Protein AF-A0A5C7LV01-F1 (afdb_monomer)

Solvent-accessible surface area (backbone atoms only — not comparable to full-atom values): 10521 Å² total; per-residue (Å²): 135,83,79,79,74,78,79,53,60,57,88,54,82,40,82,78,86,48,68,62,42,52,57,61,27,42,70,50,73,85,69,96,51,14,34,40,34,30,41,31,70,35,80,43,77,79,54,98,88,44,72,43,85,45,62,36,76,46,74,48,76,40,66,89,42,61,76,50,55,66,59,50,50,55,41,41,76,62,69,20,48,67,28,39,69,47,66,62,60,34,80,82,42,92,49,64,77,37,20,51,47,23,51,68,68,12,52,98,80,70,48,48,47,45,61,56,44,49,54,54,50,50,54,53,41,50,54,52,52,52,51,50,52,53,53,52,52,54,49,56,51,50,53,53,49,51,53,51,49,54,53,52,50,50,54,51,50,52,51,53,53,52,50,56,53,50,57,56,51,56,57,50,57,68,65,68,68,81,67,84,86,127

Secondary structure (DSSP, 8-state):
-----PPPBPPPSS----HHHHHHHBT----SS-EEEEEEEEEEEEETTEEEEEEEEEEEE-SS-STTHHHHHHHHHTT-EEEEEE----TT-SSHHHHHHHHHHHGGGT--HHHHHHHHHHHHHHHHHHHHHHHHHHHHHHHHHHHHHHHHHHHHHHHHHHHHHHHHHHHHHHHHT-----

Radius of gyration: 31.47 Å; Cα contacts (8 Å, |Δi|>4): 182; chains: 1; bounding box: 73×41×104 Å

Nearest PDB structures (foldseek):
  8fzt-assembly1_E  TM=2.884E-01  e=8.786E-01  Streptococcus pyogenes
  9cgu-assembly1_A  TM=3.050E-01  e=1.741E+00  Streptococcus pyogenes
  6wmc-assembly1_A  TM=2.188E-01  e=5.010E+00  Homo sapiens
  6wmb-assembly1_A  TM=2.269E-01  e=9.329E+00  Homo sapiens

Foldseek 3Di:
DDPPPPFDFDAWPFDDPFVVVSVVSGPDDDDPAWKWKKKAWDWDDDDDRDTDIDIDIDMDGCRQPLPCVVVVVVRVVRVMATGHTDHQQDCPDPDVVSVVRQVVVCPPVSRRSVVVSVVVNVVRSVVVVVVVVVVVVVVVVVVVVVVVVVVVVVVVVVVVVVVVVVVVVVVVVVVVPPDDDD

Mean predicted aligned error: 10.88 Å

pLDDT: mean 84.81, std 12.64, range [41.12, 96.75]

Structure (mmCIF, N/CA/C/O backbone):
data_AF-A0A5C7LV01-F1
#
_entry.id   AF-A0A5C7LV01-F1
#
loop_
_atom_site.group_PDB
_atom_site.id
_atom_site.type_symbol
_atom_site.label_atom_id
_atom_site.label_alt_id
_atom_site.label_comp_id
_atom_site.label_asym_id
_atom_site.label_entity_id
_atom_site.label_seq_id
_atom_site.pdbx_PDB_ins_code
_atom_site.Cartn_x
_atom_site.Cartn_y
_atom_site.Cartn_z
_atom_site.occupancy
_atom_site.B_iso_or_equiv
_atom_site.auth_seq_id
_atom_site.auth_comp_id
_atom_site.auth_asym_id
_atom_site.auth_atom_id
_atom_site.pdbx_PDB_model_num
ATOM 1 N N . MET A 1 1 ? -23.715 -29.089 -15.115 1.00 41.12 1 MET A N 1
ATOM 2 C CA . MET A 1 1 ? -23.182 -28.843 -13.761 1.00 41.12 1 MET A CA 1
ATOM 3 C C . MET A 1 1 ? -22.100 -27.789 -13.897 1.00 41.12 1 MET A C 1
ATOM 5 O O . MET A 1 1 ? -21.050 -28.081 -14.445 1.00 41.12 1 MET A O 1
ATOM 9 N N . THR A 1 2 ? -22.404 -26.539 -13.562 1.00 47.75 2 THR A N 1
ATOM 10 C CA . THR A 1 2 ? -21.423 -25.447 -13.585 1.00 47.75 2 THR A CA 1
ATOM 11 C C . THR A 1 2 ? -20.615 -25.518 -12.300 1.00 47.75 2 THR A C 1
ATOM 13 O O . THR A 1 2 ? -21.149 -25.228 -11.233 1.00 47.75 2 THR A O 1
ATOM 16 N N . GLU A 1 3 ? -19.358 -25.945 -12.392 1.00 48.31 3 GLU A N 1
ATOM 17 C CA . GLU A 1 3 ? -18.409 -25.842 -11.285 1.00 48.31 3 GLU A CA 1
ATOM 18 C C . GLU A 1 3 ? -18.287 -24.370 -10.882 1.00 48.31 3 GLU A C 1
ATOM 20 O O . GLU A 1 3 ? -17.862 -23.516 -11.666 1.00 48.31 3 GLU A O 1
ATOM 25 N N . THR A 1 4 ? -18.707 -24.054 -9.660 1.00 52.53 4 THR A N 1
ATOM 26 C CA . THR A 1 4 ? -18.485 -22.757 -9.028 1.00 52.53 4 THR A CA 1
ATOM 27 C C . THR A 1 4 ? -16.985 -22.606 -8.822 1.00 52.53 4 THR A C 1
ATOM 29 O O . THR A 1 4 ? -16.417 -23.079 -7.842 1.00 52.53 4 THR A O 1
ATOM 32 N N . LYS A 1 5 ? -16.324 -21.981 -9.798 1.00 61.22 5 LYS A N 1
ATOM 33 C CA . LYS A 1 5 ? -14.909 -21.626 -9.737 1.00 61.22 5 LYS A CA 1
ATOM 34 C C . LYS A 1 5 ? -14.707 -20.766 -8.489 1.00 61.22 5 LYS A C 1
ATOM 36 O O . LYS A 1 5 ? -15.194 -19.637 -8.436 1.00 61.22 5 LYS A O 1
ATOM 41 N N . THR A 1 6 ? -14.062 -21.319 -7.468 1.00 64.88 6 THR A N 1
ATOM 42 C CA . THR A 1 6 ? -13.747 -20.606 -6.231 1.00 64.88 6 THR A CA 1
ATOM 43 C C . THR A 1 6 ? -12.963 -19.350 -6.588 1.00 64.88 6 THR A C 1
ATOM 45 O O . THR A 1 6 ? -11.931 -19.407 -7.260 1.00 64.88 6 THR A O 1
ATOM 48 N N . ALA A 1 7 ? -13.511 -18.194 -6.219 1.00 74.12 7 ALA A N 1
ATOM 49 C CA . ALA A 1 7 ? -12.914 -16.914 -6.546 1.00 74.12 7 ALA A CA 1
ATOM 50 C C . ALA A 1 7 ? -11.592 -16.776 -5.778 1.00 74.12 7 ALA A C 1
ATOM 52 O O . ALA A 1 7 ? -11.574 -16.788 -4.548 1.00 74.12 7 ALA A O 1
ATOM 53 N N . HIS A 1 8 ? -10.481 -16.695 -6.508 1.00 85.38 8 HIS A N 1
ATOM 54 C CA . HIS A 1 8 ? -9.154 -16.572 -5.918 1.00 85.38 8 HIS A CA 1
ATOM 55 C C . HIS A 1 8 ? -8.870 -15.097 -5.620 1.00 85.38 8 HIS A C 1
ATOM 57 O O . HIS A 1 8 ? -8.847 -14.266 -6.534 1.00 85.38 8 HIS A O 1
ATOM 63 N N . VAL A 1 9 ? -8.636 -14.772 -4.350 1.00 89.44 9 VAL A N 1
ATOM 64 C CA . VAL A 1 9 ? -8.181 -13.441 -3.927 1.00 89.44 9 VAL A CA 1
ATOM 65 C C . VAL A 1 9 ? -6.670 -13.372 -4.107 1.00 89.44 9 VAL A C 1
ATOM 67 O O . VAL A 1 9 ? -5.955 -14.270 -3.674 1.00 89.44 9 VAL A O 1
ATOM 70 N N . PHE A 1 10 ? -6.178 -12.345 -4.798 1.00 92.38 10 PHE A N 1
ATOM 71 C CA . PHE A 1 10 ? -4.740 -12.156 -4.974 1.00 92.38 10 PHE A CA 1
ATOM 72 C C . PHE A 1 10 ? -4.047 -11.917 -3.621 1.00 92.38 10 PHE A C 1
ATOM 74 O O . PHE A 1 10 ? -4.456 -11.038 -2.863 1.00 92.38 10 PHE A O 1
ATOM 81 N N . GLU A 1 11 ? -3.001 -12.692 -3.332 1.00 92.81 11 GLU A N 1
ATOM 82 C CA . GLU A 1 11 ? -2.214 -12.562 -2.106 1.00 92.81 11 GLU A CA 1
ATOM 83 C C . GLU A 1 11 ? -1.194 -11.426 -2.249 1.00 92.81 11 GLU A C 1
ATOM 85 O O . GLU A 1 11 ? -0.340 -11.433 -3.136 1.00 92.81 11 GLU A O 1
ATOM 90 N N . THR A 1 12 ? -1.309 -10.421 -1.384 1.00 93.50 12 THR A N 1
ATOM 91 C CA . THR A 1 12 ? -0.449 -9.233 -1.356 1.00 93.50 12 THR A CA 1
ATOM 92 C C . THR A 1 12 ? 0.642 -9.363 -0.290 1.00 93.50 12 THR A C 1
ATOM 94 O O . THR A 1 12 ? 0.529 -10.161 0.636 1.00 93.50 12 THR A O 1
ATOM 97 N N . MET A 1 13 ? 1.704 -8.552 -0.394 1.00 92.94 13 MET A N 1
ATOM 98 C CA . MET A 1 13 ? 2.785 -8.527 0.610 1.00 92.94 13 MET A CA 1
ATOM 99 C C . MET A 1 13 ? 2.296 -7.953 1.945 1.00 92.94 13 MET A C 1
ATOM 101 O O . MET A 1 13 ? 2.638 -8.470 3.004 1.00 92.94 13 MET A O 1
ATOM 105 N N . VAL A 1 14 ? 1.477 -6.900 1.889 1.00 91.62 14 VAL A N 1
ATOM 106 C CA . VAL A 1 14 ? 0.786 -6.325 3.049 1.00 91.62 14 VAL A CA 1
ATOM 107 C C . VAL A 1 14 ? -0.682 -6.706 2.972 1.00 91.62 14 VAL A C 1
ATOM 109 O O . VAL A 1 14 ? -1.316 -6.536 1.927 1.00 91.62 14 VAL A O 1
ATOM 112 N N . LYS A 1 15 ? -1.236 -7.229 4.070 1.00 90.50 15 LYS A N 1
ATOM 113 C CA . LYS A 1 15 ? -2.633 -7.674 4.105 1.00 90.50 15 LYS A CA 1
ATOM 114 C C . LYS A 1 15 ? -3.582 -6.470 4.006 1.00 90.50 15 LYS A C 1
ATOM 116 O O . LYS A 1 15 ? -3.493 -5.568 4.845 1.00 90.50 15 LYS A O 1
ATOM 121 N N . PRO A 1 16 ? -4.513 -6.456 3.036 1.00 90.50 16 PRO A N 1
ATOM 122 C CA . PRO A 1 16 ? -5.504 -5.395 2.926 1.00 90.50 16 PRO A CA 1
ATOM 123 C C . PRO A 1 16 ? -6.442 -5.429 4.135 1.00 90.50 16 PRO A C 1
ATOM 125 O O . PRO A 1 16 ? -6.866 -6.494 4.585 1.00 90.50 16 PRO A O 1
ATOM 128 N N . THR A 1 17 ? -6.788 -4.256 4.654 1.00 86.38 17 THR A N 1
ATOM 129 C CA . THR A 1 17 ? -7.693 -4.111 5.809 1.00 86.38 17 THR A CA 1
ATOM 130 C C . THR A 1 17 ? -9.125 -3.823 5.401 1.00 86.38 17 THR A C 1
ATOM 132 O O . THR A 1 17 ? -10.053 -4.075 6.167 1.00 86.38 17 THR A O 1
ATOM 135 N N . HIS A 1 18 ? -9.319 -3.263 4.208 1.00 89.00 18 HIS A N 1
ATOM 136 C CA . HIS A 1 18 ? -10.615 -2.771 3.768 1.00 89.00 18 HIS A CA 1
ATOM 137 C C . HIS A 1 18 ? -11.333 -3.802 2.885 1.00 89.00 18 HIS A C 1
ATOM 139 O O . HIS A 1 18 ? -10.746 -4.305 1.924 1.00 89.00 18 HIS A O 1
ATOM 145 N N . PRO A 1 19 ? -12.621 -4.097 3.149 1.00 90.19 19 PRO A N 1
ATOM 146 C CA . PRO A 1 19 ? -13.363 -5.119 2.409 1.00 90.19 19 PRO A CA 1
ATOM 147 C C . PRO A 1 19 ? -13.522 -4.774 0.923 1.00 90.19 19 PRO A C 1
ATOM 149 O O . PRO A 1 19 ? -13.496 -5.668 0.083 1.00 90.19 19 PRO A O 1
ATOM 152 N N . GLU A 1 20 ? -13.610 -3.483 0.583 1.00 90.75 20 GLU A N 1
ATOM 153 C CA . GLU A 1 20 ? -13.656 -3.007 -0.808 1.00 90.75 20 GLU A CA 1
ATOM 154 C C . GLU A 1 20 ? -12.392 -3.402 -1.589 1.00 90.75 20 GLU A C 1
ATOM 156 O O . GLU A 1 20 ? -12.468 -3.790 -2.754 1.00 90.75 20 GLU A O 1
ATOM 161 N N . ILE A 1 21 ? -11.233 -3.373 -0.928 1.00 93.62 21 ILE A N 1
ATOM 162 C CA . ILE A 1 21 ? -9.950 -3.756 -1.518 1.00 93.62 21 ILE A CA 1
ATOM 163 C C . ILE A 1 21 ? -9.863 -5.272 -1.683 1.00 93.62 21 ILE A C 1
ATOM 165 O O . ILE A 1 21 ? -9.452 -5.744 -2.737 1.00 93.62 21 ILE A O 1
ATOM 169 N N . ILE A 1 22 ? -10.314 -6.044 -0.691 1.00 92.88 22 ILE A N 1
ATOM 170 C CA . ILE A 1 22 ? -10.379 -7.513 -0.785 1.00 92.88 22 ILE A CA 1
ATOM 171 C C . ILE A 1 22 ? -11.275 -7.935 -1.961 1.00 92.88 22 ILE A C 1
ATOM 173 O O . ILE A 1 22 ? -10.906 -8.803 -2.756 1.00 92.88 22 ILE A O 1
ATOM 177 N N . ALA A 1 23 ? -12.423 -7.271 -2.123 1.00 92.12 23 ALA A N 1
ATOM 178 C CA . ALA A 1 23 ? -13.305 -7.486 -3.264 1.00 92.12 23 ALA A CA 1
ATOM 179 C C . ALA A 1 23 ? -12.612 -7.128 -4.590 1.00 92.12 23 ALA A C 1
ATOM 181 O O . ALA A 1 23 ? -12.652 -7.919 -5.529 1.00 92.12 23 ALA A O 1
ATOM 182 N N . ALA A 1 24 ? -11.909 -5.993 -4.658 1.00 91.75 24 ALA A N 1
ATOM 183 C CA . ALA A 1 24 ? -11.168 -5.582 -5.853 1.00 91.75 24 ALA A CA 1
ATOM 184 C C . ALA A 1 24 ? -9.989 -6.514 -6.201 1.00 91.75 24 ALA A C 1
ATOM 186 O O . ALA A 1 24 ? -9.650 -6.664 -7.373 1.00 91.75 24 ALA A O 1
ATOM 187 N N . LEU A 1 25 ? -9.377 -7.156 -5.202 1.00 94.31 25 LEU A N 1
ATOM 188 C CA . LEU A 1 25 ? -8.306 -8.145 -5.374 1.00 94.31 25 LEU A CA 1
ATOM 189 C C . LEU A 1 25 ? -8.824 -9.520 -5.812 1.00 94.31 25 LEU A C 1
ATOM 191 O O . LEU A 1 25 ? -8.043 -10.380 -6.230 1.00 94.31 25 LEU A O 1
ATOM 195 N N . THR A 1 26 ? -10.135 -9.745 -5.741 1.00 93.00 26 THR A N 1
ATOM 196 C CA . THR A 1 26 ? -10.754 -10.990 -6.187 1.00 93.00 26 THR A CA 1
ATOM 197 C C . THR A 1 26 ? -10.670 -11.084 -7.710 1.00 93.00 26 THR A C 1
ATOM 199 O O . THR A 1 26 ? -11.182 -10.228 -8.426 1.00 93.00 26 THR A O 1
ATOM 202 N N . ASN A 1 27 ? -10.018 -12.131 -8.223 1.00 88.75 27 ASN A N 1
ATOM 203 C CA . ASN A 1 27 ? -9.687 -12.303 -9.646 1.00 88.75 27 ASN A CA 1
ATOM 204 C C . ASN A 1 27 ? -8.765 -11.224 -10.242 1.00 88.75 27 ASN A C 1
ATOM 206 O O . ASN A 1 27 ? -8.585 -11.182 -11.466 1.00 88.75 27 ASN A O 1
ATOM 210 N N . TRP A 1 28 ? -8.156 -10.378 -9.410 1.00 94.00 28 TRP A N 1
ATOM 211 C CA . TRP A 1 28 ? -7.151 -9.435 -9.877 1.00 94.00 28 TRP A CA 1
ATOM 212 C C . TRP A 1 28 ? -5.921 -10.191 -10.384 1.00 94.00 28 TRP A C 1
ATOM 214 O O . TRP A 1 28 ? -5.510 -11.204 -9.815 1.00 94.00 28 TRP A O 1
ATOM 224 N N . LYS A 1 29 ? -5.338 -9.712 -11.487 1.00 92.69 29 LYS A N 1
ATOM 225 C CA . LYS A 1 29 ? -4.160 -10.327 -12.104 1.00 92.69 29 LYS A CA 1
ATOM 226 C C . LYS A 1 29 ? -3.014 -9.328 -12.156 1.00 92.69 29 LYS A C 1
ATOM 228 O O . LYS A 1 29 ? -3.228 -8.211 -12.634 1.00 92.69 29 LYS A O 1
ATOM 233 N N . PRO A 1 30 ? -1.799 -9.739 -11.762 1.00 92.19 30 PRO A N 1
ATOM 234 C CA . PRO A 1 30 ? -0.648 -8.862 -11.822 1.00 92.19 30 PRO A CA 1
ATOM 235 C C . PRO A 1 30 ? -0.358 -8.445 -13.272 1.00 92.19 30 PRO A C 1
ATOM 237 O O . PRO A 1 30 ? -0.409 -9.283 -14.184 1.00 92.19 30 PRO A O 1
ATOM 240 N N . PRO A 1 31 ? -0.045 -7.160 -13.513 1.00 93.50 31 PRO A N 1
ATOM 241 C CA . PRO A 1 31 ? 0.392 -6.694 -14.820 1.00 93.50 31 PRO A CA 1
ATOM 242 C C . PRO A 1 31 ? 1.626 -7.447 -15.337 1.00 93.50 31 PRO A C 1
ATOM 244 O O . PRO A 1 31 ? 2.500 -7.867 -14.583 1.00 93.50 31 PRO A O 1
ATOM 247 N N . LYS A 1 32 ? 1.743 -7.554 -16.668 1.00 91.50 32 LYS A N 1
ATOM 248 C CA . LYS A 1 32 ? 2.893 -8.199 -17.337 1.00 91.50 32 LYS A CA 1
ATOM 249 C C . LYS A 1 32 ? 4.205 -7.413 -17.244 1.00 91.50 32 LYS A C 1
ATOM 251 O O . LYS A 1 32 ? 5.253 -7.978 -17.569 1.00 91.50 32 LYS A O 1
ATOM 256 N N . GLY A 1 33 ? 4.138 -6.125 -16.913 1.00 92.25 33 GLY A N 1
ATOM 257 C CA . GLY A 1 33 ? 5.288 -5.237 -16.705 1.00 92.25 33 GLY A CA 1
ATOM 258 C C . GLY A 1 33 ? 5.482 -4.925 -15.224 1.00 92.25 33 GLY A C 1
ATOM 259 O O . GLY A 1 33 ? 4.727 -5.422 -14.391 1.00 92.25 33 GLY A O 1
ATOM 260 N N . ALA A 1 34 ? 6.491 -4.125 -14.905 1.00 94.56 34 ALA A N 1
ATOM 261 C CA . ALA A 1 34 ? 6.742 -3.658 -13.549 1.00 94.56 34 ALA A CA 1
ATOM 262 C C . ALA A 1 34 ? 5.581 -2.820 -13.009 1.00 94.56 34 ALA A C 1
ATOM 264 O O . ALA A 1 34 ? 5.076 -1.921 -13.693 1.00 94.56 34 ALA A O 1
ATOM 265 N N . TYR A 1 35 ? 5.177 -3.093 -11.771 1.00 96.06 35 TYR A N 1
ATOM 266 C CA . TYR A 1 35 ? 4.031 -2.435 -11.158 1.00 96.06 35 TYR A CA 1
ATOM 267 C C . TYR A 1 35 ? 4.200 -2.225 -9.656 1.00 96.06 35 TYR A C 1
ATOM 269 O O . TYR A 1 35 ? 4.937 -2.949 -8.988 1.00 96.06 35 TYR A O 1
ATOM 277 N N . ILE A 1 36 ? 3.461 -1.244 -9.143 1.00 96.50 36 ILE A N 1
ATOM 278 C CA . ILE A 1 36 ? 3.270 -0.986 -7.716 1.00 96.50 36 ILE A CA 1
ATOM 279 C C . ILE A 1 36 ? 1.766 -0.957 -7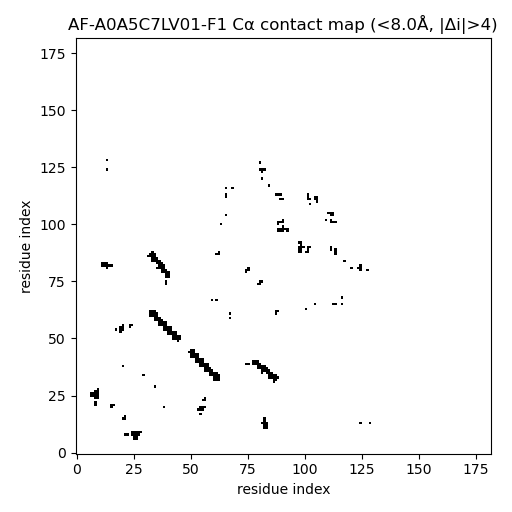.472 1.00 96.50 36 ILE A C 1
ATOM 281 O O . ILE A 1 36 ? 1.036 -0.279 -8.194 1.00 96.50 36 ILE A O 1
ATOM 285 N N . LEU A 1 37 ? 1.305 -1.710 -6.485 1.00 96.75 37 LEU A N 1
ATOM 286 C CA . LEU A 1 37 ? -0.091 -1.842 -6.103 1.00 96.75 37 LEU A CA 1
ATOM 287 C C . LEU A 1 37 ? -0.329 -1.113 -4.784 1.00 96.75 37 LEU A C 1
ATOM 289 O O . LEU A 1 37 ? 0.336 -1.393 -3.785 1.00 96.75 37 LEU A O 1
ATOM 293 N N . LEU A 1 38 ? -1.286 -0.193 -4.787 1.00 95.56 38 LEU A N 1
ATOM 294 C CA . LEU A 1 38 ? -1.643 0.621 -3.638 1.00 95.56 38 LEU A CA 1
ATOM 295 C C . LEU A 1 38 ? -3.145 0.551 -3.380 1.00 95.56 38 LEU A C 1
ATOM 297 O O . LEU A 1 38 ? -3.941 0.471 -4.316 1.00 95.56 38 LEU A O 1
ATOM 301 N N . GLU A 1 39 ? -3.525 0.663 -2.116 1.00 94.44 39 GLU A N 1
ATOM 302 C CA . GLU A 1 39 ? -4.847 1.163 -1.746 1.00 94.44 39 GLU A CA 1
ATOM 303 C C . GLU A 1 39 ? -4.763 2.670 -1.498 1.00 94.44 39 GLU A C 1
ATOM 305 O O . GLU A 1 39 ? -3.765 3.168 -0.976 1.00 94.44 39 GLU A O 1
ATOM 310 N N . GLN A 1 40 ? -5.790 3.414 -1.898 1.00 94.56 40 GLN A N 1
ATOM 311 C CA . GLN A 1 40 ? -5.887 4.848 -1.629 1.00 94.56 40 GLN A CA 1
ATOM 312 C C . GLN A 1 40 ? -7.337 5.276 -1.387 1.00 94.56 40 GLN A C 1
ATOM 314 O O . GLN A 1 40 ? -8.247 4.639 -1.925 1.00 94.56 40 GLN A O 1
ATOM 319 N N . PRO A 1 41 ? -7.572 6.378 -0.653 1.00 92.69 41 PRO A N 1
ATOM 320 C CA . PRO A 1 41 ? -8.909 6.933 -0.512 1.00 92.69 41 PRO A CA 1
ATOM 321 C C . PRO A 1 41 ? -9.467 7.392 -1.858 1.00 92.69 41 PRO A C 1
ATOM 323 O O . PRO A 1 41 ? -8.841 8.171 -2.580 1.00 92.69 41 PRO A O 1
ATOM 326 N N . VAL A 1 42 ? -10.661 6.912 -2.194 1.00 92.81 42 VAL A N 1
ATOM 327 C CA . VAL A 1 42 ? -11.382 7.268 -3.419 1.00 92.81 42 VAL A CA 1
ATOM 328 C C . VAL A 1 42 ? -12.812 7.651 -3.064 1.00 92.81 42 VAL A C 1
ATOM 330 O O . VAL A 1 42 ? -13.426 7.096 -2.152 1.00 92.81 42 VAL A O 1
ATOM 333 N N . LEU A 1 43 ? -13.343 8.628 -3.794 1.00 91.06 43 LEU A N 1
ATOM 334 C CA . LEU A 1 43 ? -14.740 9.018 -3.707 1.00 91.06 43 LEU A CA 1
ATOM 335 C C . LEU A 1 43 ? -15.564 8.134 -4.648 1.00 91.06 43 LEU A C 1
ATOM 337 O O . LEU A 1 43 ? -15.484 8.276 -5.868 1.00 91.06 43 LEU A O 1
ATOM 341 N N . HIS A 1 44 ? -16.339 7.217 -4.080 1.00 86.94 44 HIS A N 1
ATOM 342 C CA . HIS A 1 44 ? -17.236 6.337 -4.823 1.00 86.94 44 HIS A CA 1
ATOM 343 C C . HIS A 1 44 ? -18.583 7.018 -5.061 1.00 86.94 44 HIS A C 1
ATOM 345 O O . HIS A 1 44 ? -19.106 7.710 -4.185 1.00 86.94 44 HIS A O 1
ATOM 351 N N . ILE A 1 45 ? -19.161 6.778 -6.237 1.00 86.56 45 ILE A N 1
ATOM 352 C CA . ILE A 1 45 ? -20.521 7.199 -6.590 1.00 86.56 45 ILE A CA 1
ATOM 353 C C . ILE A 1 45 ? -21.411 5.965 -6.441 1.00 86.56 45 ILE A C 1
ATOM 355 O O . ILE A 1 45 ? -21.217 4.989 -7.161 1.00 86.56 45 ILE A O 1
ATOM 359 N N . VAL A 1 46 ? -22.328 5.983 -5.473 1.00 83.25 46 VAL A N 1
ATOM 360 C CA . VAL A 1 46 ? -23.103 4.789 -5.085 1.00 83.25 46 VAL A CA 1
ATOM 361 C C . VAL A 1 46 ? -24.410 4.707 -5.878 1.00 83.25 46 VAL A C 1
ATOM 363 O O . VAL A 1 46 ? -24.716 3.675 -6.468 1.00 83.25 46 VAL A O 1
ATOM 366 N N . SER A 1 47 ? -25.150 5.815 -5.932 1.00 80.69 47 SER A N 1
ATOM 367 C CA . SER A 1 47 ? -26.436 5.974 -6.625 1.00 80.69 47 SER A CA 1
ATOM 368 C C . SER A 1 47 ? -26.823 7.455 -6.654 1.00 80.69 47 SER A C 1
ATOM 370 O O . SER A 1 47 ? -26.301 8.206 -5.844 1.00 80.69 47 SER A O 1
ATOM 372 N N . GLU A 1 48 ? -27.689 7.877 -7.584 1.00 76.12 48 GLU A N 1
ATOM 373 C CA . GLU A 1 48 ? -28.307 9.224 -7.695 1.00 76.12 48 GLU A CA 1
ATOM 374 C C . GLU A 1 48 ? -27.555 10.402 -7.029 1.00 76.12 48 GLU A C 1
ATOM 376 O O . GLU A 1 48 ? -28.092 11.145 -6.214 1.00 76.12 48 GLU A O 1
ATOM 381 N N . GLY A 1 49 ? -26.280 10.598 -7.380 1.00 80.62 49 GLY A N 1
ATOM 382 C CA . GLY A 1 49 ? -25.485 11.732 -6.894 1.00 80.62 49 GLY A CA 1
ATOM 383 C C . GLY A 1 49 ? -24.919 11.601 -5.474 1.00 80.62 49 GLY A C 1
ATOM 384 O O . GLY A 1 49 ? -24.121 12.452 -5.076 1.00 80.62 49 GLY A O 1
ATOM 385 N N . GLU A 1 50 ? -25.235 10.535 -4.739 1.00 88.62 50 GLU A N 1
ATOM 386 C CA . GLU A 1 50 ? -24.625 10.238 -3.447 1.00 88.62 50 GLU A CA 1
ATOM 387 C C . GLU A 1 50 ? -23.166 9.811 -3.609 1.00 88.62 50 GLU A C 1
ATOM 389 O O . GLU A 1 50 ? -22.809 8.897 -4.367 1.00 88.62 50 GLU A O 1
ATOM 394 N N . ARG A 1 51 ? -22.305 10.502 -2.861 1.00 90.94 51 ARG A N 1
ATOM 395 C CA . ARG A 1 51 ? -20.861 10.293 -2.851 1.00 90.94 51 ARG A CA 1
ATOM 396 C C . ARG A 1 51 ? -20.457 9.753 -1.491 1.00 90.94 51 ARG A C 1
ATOM 398 O O . ARG A 1 51 ? -20.740 10.387 -0.476 1.00 90.94 51 ARG A O 1
ATOM 405 N N . ARG A 1 52 ? -19.747 8.627 -1.473 1.00 91.44 52 ARG A N 1
ATOM 406 C CA . ARG A 1 52 ? -19.147 8.085 -0.249 1.00 91.44 52 ARG A CA 1
ATOM 407 C C . ARG A 1 52 ? -17.637 8.028 -0.377 1.00 91.44 52 ARG A C 1
ATOM 409 O O . ARG A 1 52 ? -17.110 7.635 -1.416 1.00 91.44 52 ARG A O 1
ATOM 416 N N . TRP A 1 53 ? -16.940 8.382 0.691 1.00 91.44 53 TRP A N 1
ATOM 417 C CA . TRP A 1 53 ? -15.520 8.080 0.798 1.00 91.44 53 TRP A CA 1
ATOM 418 C C . TRP A 1 53 ? -15.343 6.587 1.067 1.00 91.44 53 TRP A C 1
ATOM 420 O O . TRP A 1 53 ? -16.028 6.022 1.917 1.00 91.44 53 TRP A O 1
ATOM 430 N N . GLY A 1 54 ? -14.435 5.958 0.333 1.00 91.50 54 GLY A N 1
ATOM 431 C CA . GLY A 1 54 ? -14.021 4.579 0.549 1.00 91.50 54 GLY A CA 1
ATOM 432 C C . GLY A 1 54 ? -12.585 4.376 0.093 1.00 91.50 54 GLY A C 1
ATOM 433 O O . GLY A 1 54 ? -11.839 5.342 -0.081 1.00 91.50 54 GLY A O 1
ATOM 434 N N . MET A 1 55 ? -12.200 3.121 -0.102 1.00 92.69 55 MET A N 1
ATOM 435 C CA . MET A 1 55 ? -10.856 2.762 -0.545 1.00 92.69 55 MET A CA 1
ATOM 436 C C . MET A 1 55 ? -10.910 2.165 -1.946 1.00 92.69 55 MET A C 1
ATOM 438 O O . MET A 1 55 ? -11.791 1.377 -2.281 1.00 92.69 55 MET A O 1
ATOM 442 N N . GLY A 1 56 ? -9.961 2.568 -2.783 1.00 92.94 56 GLY A N 1
ATOM 443 C CA . GLY A 1 56 ? -9.805 2.081 -4.144 1.00 92.94 56 GLY A CA 1
ATOM 444 C C . GLY A 1 56 ? -8.443 1.435 -4.348 1.00 92.94 56 GLY A C 1
ATOM 445 O O . GLY A 1 56 ? -7.439 1.885 -3.796 1.00 92.94 56 GLY A O 1
ATOM 446 N N . LEU A 1 57 ? -8.416 0.389 -5.170 1.00 94.62 57 LEU A N 1
ATOM 447 C CA . LEU A 1 57 ? -7.189 -0.264 -5.605 1.00 94.62 57 LEU A CA 1
ATOM 448 C C . LEU A 1 57 ? -6.612 0.492 -6.806 1.00 94.62 57 LEU A C 1
ATOM 450 O O . LEU A 1 57 ? -7.300 0.681 -7.810 1.00 94.62 57 LEU A O 1
ATOM 454 N N . VAL A 1 58 ? -5.349 0.901 -6.724 1.00 94.00 58 VAL A N 1
ATOM 455 C CA . VAL A 1 58 ? -4.644 1.592 -7.807 1.00 94.00 58 VAL A CA 1
ATOM 456 C C . VAL A 1 58 ? -3.316 0.928 -8.101 1.00 94.00 58 VAL A C 1
ATOM 458 O O . VAL A 1 58 ? -2.584 0.503 -7.213 1.00 94.00 58 VAL A O 1
ATOM 461 N N . THR A 1 59 ? -3.007 0.827 -9.389 1.00 94.94 59 THR A N 1
ATOM 462 C CA . THR A 1 59 ? -1.769 0.232 -9.873 1.00 94.94 59 THR A CA 1
ATOM 463 C C . THR A 1 59 ? -0.975 1.275 -10.638 1.00 94.94 59 THR A C 1
ATOM 465 O O . THR A 1 59 ? -1.429 1.774 -11.667 1.00 94.94 59 THR A O 1
ATOM 468 N N . TYR A 1 60 ? 0.230 1.580 -10.166 1.00 94.19 60 TYR A N 1
ATOM 469 C CA . TYR A 1 60 ? 1.178 2.381 -10.925 1.00 94.19 60 TYR A CA 1
ATOM 470 C C . TYR A 1 60 ? 2.044 1.497 -11.804 1.00 94.19 60 TYR A C 1
ATOM 472 O O . TYR A 1 60 ? 2.556 0.463 -11.377 1.00 94.19 60 TYR A O 1
ATOM 480 N N . ASN A 1 61 ? 2.220 1.932 -13.048 1.00 93.56 61 ASN A N 1
ATOM 481 C CA . ASN A 1 61 ? 3.158 1.327 -13.974 1.00 93.56 61 ASN A CA 1
ATOM 482 C C . ASN A 1 61 ? 4.566 1.851 -13.663 1.00 93.56 61 ASN A C 1
ATOM 484 O O . ASN A 1 61 ? 4.828 3.043 -13.809 1.00 93.56 61 ASN A O 1
ATOM 488 N N . ALA A 1 62 ? 5.462 0.950 -13.264 1.00 92.88 62 ALA A N 1
ATOM 489 C CA . ALA A 1 62 ? 6.859 1.261 -12.977 1.00 92.88 62 ALA A CA 1
ATOM 490 C C . ALA A 1 62 ? 7.802 0.816 -14.109 1.00 92.88 62 ALA A C 1
ATOM 492 O O . ALA A 1 62 ? 9.008 0.934 -13.988 1.00 92.88 62 ALA A O 1
ATOM 493 N N . GLU A 1 63 ? 7.290 0.297 -15.226 1.00 90.31 63 GLU A N 1
ATOM 494 C CA . GLU A 1 63 ? 8.073 -0.364 -16.285 1.00 90.31 63 GLU A CA 1
ATOM 495 C C . GLU A 1 63 ? 8.898 0.606 -17.132 1.00 90.31 63 GLU A C 1
ATOM 497 O O . GLU A 1 63 ? 9.865 0.199 -17.773 1.00 90.31 63 GLU A O 1
ATOM 502 N N . SER A 1 64 ? 8.495 1.874 -17.190 1.00 80.56 64 SER A N 1
ATOM 503 C CA . SER A 1 64 ? 9.162 2.883 -18.027 1.00 80.56 64 SER A CA 1
ATOM 504 C C . SER A 1 64 ? 9.873 3.963 -17.221 1.00 80.56 64 SER A C 1
ATOM 506 O O . SER A 1 64 ? 10.647 4.714 -17.797 1.00 80.56 64 SER A O 1
ATOM 508 N N . ARG A 1 65 ? 9.598 4.085 -15.917 1.00 77.06 65 ARG A N 1
ATOM 509 C CA . ARG A 1 65 ? 10.180 5.117 -15.052 1.00 77.06 65 ARG A CA 1
ATOM 510 C C . ARG A 1 65 ? 10.350 4.556 -13.645 1.00 77.06 65 ARG A C 1
ATOM 512 O O . ARG A 1 65 ? 9.369 4.136 -13.041 1.00 77.06 65 ARG A O 1
ATOM 519 N N . ALA A 1 66 ? 11.572 4.585 -13.121 1.00 72.69 66 ALA A N 1
ATOM 520 C CA . ALA A 1 66 ? 11.835 4.238 -11.723 1.00 72.69 66 ALA A CA 1
ATOM 521 C C . ALA A 1 66 ? 11.453 5.379 -10.752 1.00 72.69 66 ALA A C 1
ATOM 523 O O . ALA A 1 66 ? 11.226 5.143 -9.570 1.00 72.69 66 ALA A O 1
ATOM 524 N N . GLU A 1 67 ? 11.292 6.609 -11.255 1.00 79.44 67 GLU A N 1
ATOM 525 C CA . GLU A 1 67 ? 10.947 7.824 -10.488 1.00 79.44 67 GLU A CA 1
ATOM 526 C C . GLU A 1 67 ? 9.475 7.896 -10.033 1.00 79.44 67 GLU A C 1
ATOM 528 O O . GLU A 1 67 ? 8.974 8.942 -9.629 1.00 79.44 67 GLU A O 1
ATOM 533 N N . VAL A 1 68 ? 8.759 6.772 -10.061 1.00 89.81 68 VAL A N 1
ATOM 534 C CA . VAL A 1 68 ? 7.359 6.675 -9.618 1.00 89.81 68 VAL A CA 1
ATOM 535 C C . VAL A 1 68 ? 7.223 6.891 -8.101 1.00 89.81 68 VAL A C 1
ATOM 537 O O . VAL A 1 68 ? 6.117 7.130 -7.616 1.00 89.81 68 VAL A O 1
ATOM 540 N N . MET A 1 69 ? 8.334 6.901 -7.348 1.00 89.69 69 MET A N 1
ATOM 541 C CA . MET A 1 69 ? 8.329 7.170 -5.904 1.00 89.69 69 MET A CA 1
ATOM 542 C C . MET A 1 69 ? 7.624 8.469 -5.525 1.00 89.69 69 MET A C 1
ATOM 544 O O . MET A 1 69 ? 6.868 8.453 -4.564 1.00 89.69 69 MET A O 1
ATOM 548 N N . GLY A 1 70 ? 7.784 9.558 -6.283 1.00 90.12 70 GLY A N 1
ATOM 549 C CA . GLY A 1 70 ? 7.092 10.811 -5.957 1.00 90.12 70 GLY A CA 1
ATOM 550 C C . GLY A 1 70 ? 5.563 10.676 -6.011 1.00 90.12 70 GLY A C 1
ATOM 551 O O . GLY A 1 70 ? 4.847 11.264 -5.203 1.00 90.12 70 GLY A O 1
ATOM 552 N N . TRP A 1 71 ? 5.040 9.852 -6.927 1.00 91.25 71 TRP A N 1
ATOM 553 C CA . TRP A 1 71 ? 3.605 9.556 -6.998 1.00 91.25 71 TRP A CA 1
ATOM 554 C C . TRP A 1 71 ? 3.161 8.632 -5.871 1.00 91.25 71 TRP A C 1
ATOM 556 O O . TRP A 1 71 ? 2.118 8.875 -5.271 1.00 91.25 71 TRP A O 1
ATOM 566 N N . VAL A 1 72 ? 3.970 7.621 -5.550 1.00 92.94 72 VAL A N 1
ATOM 567 C CA . VAL A 1 72 ? 3.729 6.737 -4.404 1.00 92.94 72 VAL A CA 1
ATOM 568 C C . VAL A 1 72 ? 3.663 7.555 -3.117 1.00 92.94 72 VAL A C 1
ATOM 570 O O . VAL A 1 72 ? 2.686 7.449 -2.389 1.00 92.94 72 VAL A O 1
ATOM 573 N N . GLU A 1 73 ? 4.642 8.419 -2.858 1.00 92.94 73 GLU A N 1
ATOM 574 C CA . GLU A 1 73 ? 4.691 9.260 -1.660 1.00 92.94 73 GLU A CA 1
ATOM 575 C C . GLU A 1 73 ? 3.500 10.212 -1.563 1.00 92.94 73 GLU A C 1
ATOM 577 O O . GLU A 1 73 ? 2.922 10.354 -0.489 1.00 92.94 73 GLU A O 1
ATOM 582 N N . ASN A 1 74 ? 3.074 10.806 -2.680 1.00 93.50 74 ASN A N 1
ATOM 583 C CA . ASN A 1 74 ? 1.867 11.628 -2.716 1.00 93.50 74 ASN A CA 1
ATOM 584 C C . ASN A 1 74 ? 0.607 10.822 -2.355 1.00 93.50 74 ASN A C 1
ATOM 586 O O . ASN A 1 74 ? -0.251 11.315 -1.624 1.00 93.50 74 ASN A O 1
ATOM 590 N N . SER A 1 75 ? 0.487 9.583 -2.836 1.00 93.06 75 SER A N 1
ATOM 591 C CA . SER A 1 75 ? -0.628 8.704 -2.463 1.00 93.06 75 SER A CA 1
ATOM 592 C C . SER A 1 75 ? -0.568 8.296 -0.996 1.00 93.06 75 SER A C 1
ATOM 594 O O . SER A 1 75 ? -1.591 8.334 -0.316 1.00 93.06 75 SER A O 1
ATOM 596 N N . LEU A 1 76 ? 0.623 7.982 -0.480 1.00 92.25 76 LEU A N 1
ATOM 597 C CA . LEU A 1 76 ? 0.828 7.675 0.937 1.00 92.25 76 LEU A CA 1
ATOM 598 C C . LEU A 1 76 ? 0.477 8.871 1.835 1.00 92.25 76 LEU A C 1
ATOM 600 O O . LEU A 1 76 ? -0.216 8.707 2.834 1.00 92.25 76 LEU A O 1
ATOM 604 N N . GLY A 1 77 ? 0.865 10.090 1.446 1.00 90.38 77 GLY A N 1
ATOM 605 C CA . GLY A 1 77 ? 0.528 11.320 2.171 1.00 90.38 77 GLY A CA 1
ATOM 606 C C . GLY A 1 77 ? -0.975 11.619 2.230 1.00 90.38 77 GLY A C 1
ATOM 607 O O . GLY A 1 77 ? -1.426 12.339 3.116 1.00 90.38 77 GLY A O 1
ATOM 608 N N . LYS A 1 78 ? -1.765 11.034 1.324 1.00 90.88 78 LYS A N 1
ATOM 609 C CA . LYS A 1 78 ? -3.234 11.117 1.314 1.00 90.88 78 LYS A CA 1
ATOM 610 C C . LYS A 1 78 ? -3.907 9.973 2.073 1.00 90.88 78 LYS A C 1
ATOM 612 O O . LYS A 1 78 ? -5.117 9.822 1.965 1.00 90.88 78 LYS A O 1
ATOM 617 N N . GLY A 1 79 ? -3.148 9.167 2.816 1.00 89.19 79 GLY A N 1
ATOM 618 C CA . GLY A 1 79 ? -3.664 8.006 3.542 1.00 89.19 79 GLY A CA 1
ATOM 619 C C . GLY A 1 79 ? -3.740 6.730 2.704 1.00 89.19 79 GLY A C 1
ATOM 620 O O . GLY A 1 79 ? -4.453 5.803 3.076 1.00 89.19 79 GLY A O 1
ATOM 621 N N . GLY A 1 80 ? -3.047 6.675 1.564 1.00 92.06 80 GLY A N 1
ATOM 622 C CA . GLY A 1 80 ? -2.854 5.431 0.829 1.00 92.06 80 GLY A CA 1
ATOM 623 C C . GLY A 1 80 ? -1.826 4.515 1.491 1.00 92.06 80 GLY A C 1
ATOM 624 O O . GLY A 1 80 ? -1.035 4.948 2.330 1.00 92.06 80 GLY A O 1
ATOM 625 N N . ARG A 1 81 ? -1.815 3.244 1.088 1.00 93.38 81 ARG A N 1
ATOM 626 C CA . ARG A 1 81 ? -0.889 2.215 1.583 1.00 93.38 81 ARG A CA 1
ATOM 627 C C . ARG A 1 81 ? -0.382 1.362 0.430 1.00 93.38 81 ARG A C 1
ATOM 629 O O . ARG A 1 81 ? -1.117 1.080 -0.517 1.00 93.38 81 ARG A O 1
ATOM 636 N N . VAL A 1 82 ? 0.886 0.960 0.491 1.00 95.62 82 VAL A N 1
ATOM 637 C CA . VAL A 1 82 ? 1.460 0.020 -0.484 1.00 95.62 82 VAL A CA 1
ATOM 638 C C . VAL A 1 82 ? 1.052 -1.391 -0.083 1.00 95.62 82 VAL A C 1
ATOM 640 O O . VAL A 1 82 ? 1.324 -1.813 1.035 1.00 95.62 82 VAL A O 1
ATOM 643 N N . LEU A 1 83 ? 0.425 -2.121 -1.003 1.00 95.25 83 LEU A N 1
ATOM 644 C CA . LEU A 1 83 ? 0.003 -3.503 -0.772 1.00 95.25 83 LEU A CA 1
ATOM 645 C C . LEU A 1 83 ? 0.993 -4.509 -1.353 1.00 95.25 83 LEU A C 1
ATOM 647 O O . LEU A 1 83 ? 1.226 -5.576 -0.783 1.00 95.25 83 LEU A O 1
ATOM 651 N N . HIS A 1 84 ? 1.525 -4.207 -2.537 1.00 96.25 84 HIS A N 1
ATOM 652 C CA . HIS A 1 84 ? 2.383 -5.120 -3.278 1.00 96.25 84 HIS A CA 1
ATOM 653 C C . HIS A 1 84 ? 3.185 -4.374 -4.346 1.00 96.25 84 HIS A C 1
ATOM 655 O O . HIS A 1 84 ? 2.803 -3.293 -4.789 1.00 96.25 84 HIS A O 1
ATOM 661 N N . TYR A 1 85 ? 4.263 -4.975 -4.825 1.00 96.62 85 TYR A N 1
ATOM 662 C CA . TYR A 1 85 ? 4.934 -4.559 -6.050 1.00 96.62 85 TYR A CA 1
ATOM 663 C C . TYR A 1 85 ? 5.575 -5.778 -6.702 1.00 96.62 85 TYR A C 1
ATOM 665 O O . TYR A 1 85 ? 5.769 -6.814 -6.065 1.00 96.62 85 TYR A O 1
ATOM 673 N N . GLY A 1 86 ? 5.921 -5.669 -7.980 1.00 95.25 86 GLY A N 1
ATOM 674 C CA . GLY A 1 86 ? 6.614 -6.772 -8.619 1.00 95.25 86 GLY A CA 1
ATOM 675 C C . GLY A 1 86 ? 7.070 -6.511 -10.035 1.00 95.25 86 GLY A C 1
ATOM 676 O O . GLY A 1 86 ? 6.753 -5.497 -10.662 1.00 95.25 86 GLY A O 1
ATOM 677 N N . ASN A 1 87 ? 7.800 -7.507 -10.541 1.00 93.56 87 ASN A N 1
ATOM 678 C CA . ASN A 1 87 ? 8.226 -7.600 -11.930 1.00 93.56 87 ASN A CA 1
ATOM 679 C C . ASN A 1 87 ? 9.086 -6.412 -12.393 1.00 93.56 87 ASN A C 1
ATOM 681 O O . ASN A 1 87 ? 8.977 -5.963 -13.534 1.00 93.56 87 ASN A O 1
ATOM 685 N N . PHE A 1 88 ? 9.948 -5.905 -11.517 1.00 94.25 88 PHE A N 1
ATOM 686 C CA . PHE A 1 88 ? 10.867 -4.816 -11.829 1.00 94.25 88 PHE A CA 1
ATOM 687 C C . PHE A 1 88 ? 11.960 -5.252 -12.821 1.00 94.25 88 PHE A C 1
ATOM 689 O O . PHE A 1 88 ? 12.413 -6.397 -12.741 1.00 94.25 88 PHE A O 1
ATOM 696 N N . PRO A 1 89 ? 12.365 -4.391 -13.779 1.00 91.94 89 PRO A N 1
ATOM 697 C CA . PRO A 1 89 ? 13.469 -4.681 -14.687 1.00 91.94 89 PRO A CA 1
ATOM 698 C C . PRO A 1 89 ? 14.758 -4.945 -13.913 1.00 91.94 89 PRO A C 1
ATOM 700 O O . PRO A 1 89 ? 15.018 -4.312 -12.892 1.00 91.94 89 PRO A O 1
ATOM 703 N N . SER A 1 90 ? 15.568 -5.867 -14.425 1.00 90.94 90 SER A N 1
ATOM 704 C CA . SER A 1 90 ? 16.875 -6.221 -13.874 1.00 90.94 90 SER A CA 1
ATOM 705 C C . SER A 1 90 ? 17.909 -6.301 -14.994 1.00 90.94 90 SER A C 1
ATOM 707 O O . SER A 1 90 ? 17.572 -6.552 -16.152 1.00 90.94 90 SER A O 1
ATOM 709 N N . LEU A 1 91 ? 19.184 -6.131 -14.645 1.00 88.94 91 LEU A N 1
ATOM 710 C CA . LEU A 1 91 ? 20.309 -6.293 -15.571 1.00 88.94 91 LEU A CA 1
ATOM 711 C C . LEU A 1 91 ? 20.470 -7.738 -16.070 1.00 88.94 91 LEU A C 1
ATOM 713 O O . LEU A 1 91 ? 21.118 -7.968 -17.084 1.00 88.94 91 LEU A O 1
ATOM 717 N N . GLN A 1 92 ? 19.878 -8.706 -15.368 1.00 89.50 92 GLN A N 1
ATOM 718 C CA . GLN A 1 92 ? 19.929 -10.136 -15.695 1.00 89.50 92 GLN A CA 1
ATOM 719 C C . GLN A 1 92 ? 18.573 -10.659 -16.197 1.00 89.50 92 GLN A C 1
ATOM 721 O O . GLN A 1 92 ? 18.311 -11.861 -16.182 1.00 89.50 92 GLN A O 1
ATOM 726 N N . ASP A 1 93 ? 17.673 -9.760 -16.602 1.00 89.69 93 ASP A N 1
ATOM 727 C CA . ASP A 1 93 ? 16.347 -10.137 -17.082 1.00 89.69 93 ASP A CA 1
ATOM 728 C C . ASP A 1 93 ? 16.439 -10.933 -18.396 1.00 89.69 93 ASP A C 1
ATOM 730 O O . ASP A 1 93 ? 17.238 -10.634 -19.284 1.00 89.69 93 ASP A O 1
ATOM 734 N N . ARG A 1 94 ? 15.573 -11.940 -18.559 1.00 92.19 94 ARG A N 1
ATOM 735 C CA . ARG A 1 94 ? 15.502 -12.746 -19.787 1.00 92.19 94 ARG A CA 1
ATOM 736 C C . ARG A 1 94 ? 15.132 -11.898 -21.007 1.00 92.19 94 ARG A C 1
ATOM 738 O O . ARG A 1 94 ? 15.438 -12.289 -22.132 1.00 92.19 94 ARG A O 1
ATOM 745 N N . ARG A 1 95 ? 14.418 -10.780 -20.817 1.00 91.25 95 ARG A N 1
ATOM 746 C CA . ARG A 1 95 ? 13.998 -9.894 -21.913 1.00 91.25 95 ARG A CA 1
ATOM 747 C C . ARG A 1 95 ? 15.058 -8.812 -22.170 1.00 91.25 95 ARG A C 1
ATOM 749 O O . ARG A 1 95 ? 15.213 -7.936 -21.318 1.00 91.25 95 ARG A O 1
ATOM 756 N N . PRO A 1 96 ? 15.688 -8.768 -23.363 1.00 91.75 96 PRO A N 1
ATOM 757 C CA . PRO A 1 96 ? 16.726 -7.779 -23.672 1.00 91.75 96 PRO A CA 1
ATOM 758 C C . PRO A 1 96 ? 16.262 -6.329 -23.501 1.00 91.75 96 PRO A C 1
ATOM 760 O O . PRO A 1 96 ? 16.981 -5.509 -22.944 1.00 91.75 96 PRO A O 1
ATOM 763 N N . SER A 1 97 ? 15.013 -6.027 -23.871 1.00 90.62 97 SER A N 1
ATOM 764 C CA . SER A 1 97 ? 14.435 -4.684 -23.729 1.00 90.62 97 SER A CA 1
ATOM 765 C C . SER A 1 97 ? 14.344 -4.202 -22.276 1.00 90.62 97 SER A C 1
ATOM 767 O O . SER A 1 97 ? 14.266 -3.006 -22.022 1.00 90.62 97 SER A O 1
ATOM 769 N N . ARG A 1 98 ? 14.284 -5.118 -21.301 1.00 90.75 98 ARG A N 1
ATOM 770 C CA . ARG A 1 98 ? 14.233 -4.776 -19.871 1.00 90.75 98 ARG A CA 1
ATOM 771 C C . ARG A 1 98 ? 15.628 -4.589 -19.292 1.00 90.75 98 ARG A C 1
ATOM 773 O O . ARG A 1 98 ? 15.815 -3.6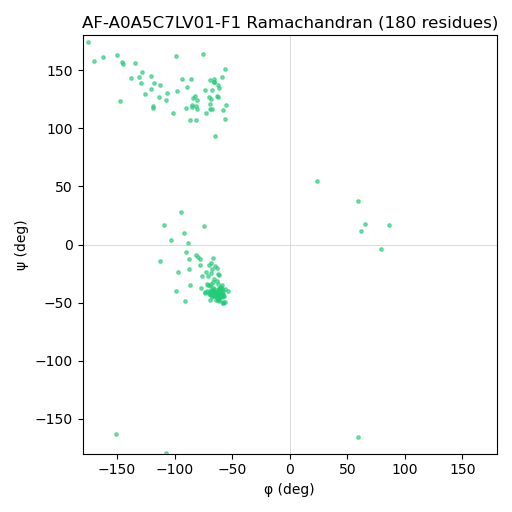85 -18.482 1.00 90.75 98 ARG A O 1
ATOM 780 N N . VAL A 1 99 ? 16.596 -5.366 -19.774 1.00 89.62 99 VAL A N 1
ATOM 781 C CA . VAL A 1 99 ? 18.019 -5.150 -19.489 1.00 89.62 99 VAL A CA 1
ATOM 782 C C . VAL A 1 99 ? 18.460 -3.782 -20.007 1.00 89.62 99 VAL A C 1
ATOM 784 O O . VAL A 1 99 ? 19.046 -3.012 -19.254 1.00 89.62 99 VAL A O 1
ATOM 787 N N . GLU A 1 100 ? 18.102 -3.435 -21.247 1.00 88.38 100 GLU A N 1
ATOM 788 C CA . GLU A 1 100 ? 18.416 -2.133 -21.846 1.00 88.38 100 GLU A CA 1
ATOM 789 C C . GLU A 1 100 ? 17.854 -0.975 -21.016 1.00 88.38 100 GLU A C 1
ATOM 791 O O . GLU A 1 100 ? 18.564 -0.012 -20.745 1.00 88.38 100 GLU A O 1
ATOM 796 N N . LYS A 1 101 ? 16.615 -1.087 -20.522 1.00 87.75 101 LYS A N 1
ATOM 797 C CA . LYS A 1 101 ? 16.047 -0.092 -19.601 1.00 87.75 101 LYS A CA 1
ATOM 798 C C . LYS A 1 101 ? 16.822 -0.005 -18.290 1.00 87.75 101 LYS A C 1
ATOM 800 O O . LYS A 1 101 ? 17.140 1.096 -17.852 1.00 87.75 101 LYS A O 1
ATOM 805 N N . ALA A 1 102 ? 17.123 -1.137 -17.658 1.00 86.94 102 ALA A N 1
ATOM 806 C CA . ALA A 1 102 ? 17.899 -1.150 -16.420 1.00 86.94 102 ALA A CA 1
ATOM 807 C C . ALA A 1 102 ? 19.291 -0.518 -16.617 1.00 86.94 102 ALA A C 1
ATOM 809 O O . ALA A 1 102 ? 19.750 0.218 -15.749 1.00 86.94 102 ALA A O 1
ATOM 810 N N . MET A 1 103 ? 19.925 -0.728 -17.776 1.00 86.56 103 MET A N 1
ATOM 811 C CA . MET A 1 103 ? 21.191 -0.087 -18.145 1.00 86.56 103 MET A CA 1
ATOM 812 C C . MET A 1 103 ? 21.029 1.415 -18.411 1.00 86.56 103 MET A C 1
ATOM 814 O O . MET A 1 103 ? 21.780 2.215 -17.858 1.00 86.56 103 MET A O 1
ATOM 818 N N . LEU A 1 104 ? 20.031 1.807 -19.209 1.00 87.19 104 LEU A N 1
ATOM 819 C CA . LEU A 1 104 ? 19.769 3.200 -19.575 1.00 87.19 104 LEU A CA 1
ATOM 820 C C . LEU A 1 104 ? 19.521 4.070 -18.340 1.00 87.19 104 LEU A C 1
ATOM 822 O O . LEU A 1 104 ? 20.078 5.159 -18.224 1.00 87.19 104 LEU A O 1
ATOM 826 N N . TYR A 1 105 ? 18.708 3.576 -17.404 1.00 84.31 105 TYR A N 1
ATOM 827 C CA . TYR A 1 105 ? 18.387 4.300 -16.177 1.00 84.31 105 TYR A CA 1
ATOM 828 C C . TYR A 1 105 ? 19.385 4.043 -15.035 1.00 84.31 105 TYR A C 1
ATOM 830 O O . TYR A 1 105 ? 19.364 4.770 -14.045 1.00 84.31 105 TYR A O 1
ATOM 838 N N . GLY A 1 106 ? 20.264 3.041 -15.150 1.00 79.62 106 GLY A N 1
ATOM 839 C CA . GLY A 1 106 ? 21.262 2.708 -14.126 1.00 79.62 106 GLY A CA 1
ATOM 840 C C . GLY A 1 106 ? 22.526 3.569 -14.139 1.00 79.62 106 GLY A C 1
ATOM 841 O O . GLY A 1 106 ? 23.337 3.509 -13.207 1.00 79.62 106 GLY A O 1
ATOM 842 N N . GLY A 1 107 ? 22.683 4.404 -15.170 1.00 73.56 107 GLY A N 1
ATOM 843 C CA . GLY A 1 107 ? 23.787 5.349 -15.303 1.00 73.56 107 GLY A CA 1
ATOM 844 C C . GLY A 1 107 ? 25.172 4.687 -15.303 1.00 73.56 107 GLY A C 1
ATOM 845 O O . GLY A 1 107 ? 25.326 3.474 -15.428 1.00 73.56 107 GLY A O 1
ATOM 846 N N . SER A 1 108 ? 26.217 5.497 -15.130 1.00 69.62 108 SER A N 1
ATOM 847 C CA . SER A 1 108 ? 27.619 5.048 -15.209 1.00 69.62 108 SER A CA 1
ATOM 848 C C . SER A 1 108 ? 28.061 4.116 -14.076 1.00 69.62 108 SER A C 1
ATOM 850 O O . SER A 1 108 ? 29.092 3.460 -14.193 1.00 69.62 108 SER A O 1
ATOM 852 N N . LYS A 1 109 ? 27.298 4.047 -12.978 1.00 72.81 109 LYS A N 1
ATOM 853 C CA . LYS A 1 109 ? 27.605 3.209 -11.808 1.00 72.81 109 LYS A CA 1
ATOM 854 C C . LYS A 1 109 ? 27.009 1.800 -11.895 1.00 72.81 109 LYS A C 1
ATOM 856 O O . LYS A 1 109 ? 27.274 0.995 -11.009 1.00 72.81 109 LYS A O 1
ATOM 861 N N . GLY A 1 110 ? 26.193 1.512 -12.915 1.00 72.75 110 GLY A N 1
ATOM 862 C CA . GLY A 1 110 ? 25.556 0.203 -13.097 1.00 72.75 110 GLY A CA 1
ATOM 863 C C . GLY A 1 110 ? 24.547 -0.165 -12.003 1.00 72.75 110 GLY A C 1
ATOM 864 O O . GLY A 1 110 ? 24.215 -1.336 -11.848 1.00 72.75 110 GLY A O 1
ATOM 865 N N . ALA A 1 111 ? 24.067 0.810 -11.226 1.00 84.19 111 ALA A N 1
ATOM 866 C CA . ALA A 1 111 ? 23.103 0.570 -10.160 1.00 84.19 111 ALA A CA 1
ATOM 867 C C . ALA A 1 111 ? 21.688 0.567 -10.743 1.00 84.19 111 ALA A C 1
ATOM 869 O O . ALA A 1 111 ? 21.240 1.582 -11.264 1.00 84.19 111 ALA A O 1
ATOM 870 N N . ASN A 1 112 ? 20.966 -0.547 -10.638 1.00 88.12 112 ASN A N 1
ATOM 871 C CA . ASN A 1 112 ? 19.601 -0.636 -11.143 1.00 88.12 112 ASN A CA 1
ATOM 872 C C . ASN A 1 112 ? 18.655 0.235 -10.286 1.00 88.12 112 ASN A C 1
ATOM 874 O O . ASN A 1 112 ? 18.476 -0.045 -9.097 1.00 88.12 112 ASN A O 1
ATOM 878 N N . PRO A 1 113 ? 18.016 1.282 -10.837 1.00 88.94 113 PRO A N 1
ATOM 879 C CA . PRO A 1 113 ? 17.217 2.213 -10.038 1.00 88.94 113 PRO A CA 1
ATOM 880 C C . PRO A 1 113 ? 15.952 1.564 -9.467 1.00 88.94 113 PRO A C 1
ATOM 882 O O . PRO A 1 113 ? 15.431 2.012 -8.444 1.00 88.94 113 PRO A O 1
ATOM 885 N N . TRP A 1 114 ? 15.492 0.465 -10.070 1.00 92.12 114 TRP A N 1
ATOM 886 C CA . TRP A 1 114 ? 14.404 -0.332 -9.522 1.00 92.12 114 TRP A CA 1
ATOM 887 C C . TRP A 1 114 ? 14.771 -1.069 -8.227 1.00 92.12 114 TRP A C 1
ATOM 889 O O . TRP A 1 114 ? 13.883 -1.315 -7.415 1.00 92.12 114 TRP A O 1
ATOM 899 N N . ASP A 1 115 ? 16.051 -1.351 -7.973 1.00 91.00 115 ASP A N 1
ATOM 900 C CA . ASP A 1 115 ? 16.487 -1.960 -6.707 1.00 91.00 115 ASP A CA 1
ATOM 901 C C . ASP A 1 115 ? 16.379 -0.954 -5.552 1.00 91.00 115 ASP A C 1
ATOM 903 O O . ASP A 1 115 ? 16.088 -1.310 -4.410 1.00 91.00 115 ASP A O 1
ATOM 907 N N . THR A 1 116 ? 16.630 0.327 -5.832 1.00 90.56 116 THR A N 1
ATOM 908 C CA . THR A 1 116 ? 16.410 1.415 -4.869 1.00 90.56 116 THR A CA 1
ATOM 909 C C . THR A 1 116 ? 14.917 1.639 -4.646 1.00 90.56 116 THR A C 1
ATOM 911 O O . THR A 1 116 ? 14.482 1.779 -3.505 1.00 90.56 116 THR A O 1
ATOM 914 N N . LEU A 1 117 ? 14.121 1.614 -5.720 1.00 92.50 117 LEU A N 1
ATOM 915 C CA . LEU A 1 117 ? 12.661 1.685 -5.644 1.00 92.50 117 LEU A CA 1
ATOM 916 C C . LEU A 1 117 ? 12.089 0.564 -4.762 1.00 92.50 117 LEU A C 1
ATOM 918 O O . LEU A 1 117 ? 11.318 0.854 -3.853 1.00 92.50 117 LEU A O 1
ATOM 922 N N . ALA A 1 118 ? 12.501 -0.688 -4.985 1.00 94.31 118 ALA A N 1
ATOM 923 C CA . ALA A 1 118 ? 12.069 -1.840 -4.192 1.00 94.31 118 ALA A CA 1
ATOM 924 C C . ALA A 1 118 ? 12.399 -1.661 -2.704 1.00 94.31 118 ALA A C 1
ATOM 926 O O . ALA A 1 118 ? 11.498 -1.716 -1.872 1.00 94.31 118 ALA A O 1
ATOM 927 N N . ARG A 1 119 ? 13.649 -1.303 -2.375 1.00 94.12 119 ARG A N 1
ATOM 928 C CA . ARG A 1 119 ? 14.069 -1.039 -0.985 1.00 94.12 119 ARG A CA 1
ATOM 929 C C . ARG A 1 119 ? 13.251 0.062 -0.307 1.00 94.12 119 ARG A C 1
ATOM 931 O O . ARG A 1 119 ? 12.903 -0.052 0.871 1.00 94.12 119 ARG A O 1
ATOM 938 N N . ASN A 1 120 ? 12.924 1.126 -1.038 1.00 93.31 120 ASN A N 1
ATOM 939 C CA . ASN A 1 120 ? 12.088 2.201 -0.509 1.00 93.31 120 ASN A CA 1
ATOM 940 C C . ASN A 1 120 ? 10.661 1.711 -0.237 1.00 93.31 120 ASN A C 1
ATOM 942 O O . ASN A 1 120 ? 10.110 2.019 0.818 1.00 93.31 120 ASN A O 1
ATOM 946 N N . LEU A 1 121 ? 10.075 0.928 -1.149 1.00 94.75 121 LEU A N 1
ATOM 947 C CA . LEU A 1 121 ? 8.746 0.336 -0.970 1.00 94.75 121 LEU A CA 1
ATOM 948 C C . LEU A 1 121 ? 8.716 -0.641 0.211 1.00 94.75 121 LEU A C 1
ATOM 950 O O . LEU A 1 121 ? 7.807 -0.547 1.034 1.00 94.75 121 LEU A O 1
ATOM 954 N N . ASP A 1 122 ? 9.729 -1.499 0.352 1.00 95.00 122 ASP A N 1
ATOM 955 C CA . ASP A 1 122 ? 9.875 -2.412 1.494 1.00 95.00 122 ASP A CA 1
ATOM 956 C C . ASP A 1 122 ? 9.895 -1.652 2.818 1.00 95.00 122 ASP A C 1
ATOM 958 O O . ASP A 1 122 ? 9.187 -2.008 3.757 1.00 95.00 122 ASP A O 1
ATOM 962 N N . THR A 1 123 ? 10.640 -0.546 2.873 1.00 93.19 123 THR A N 1
ATOM 963 C CA . THR A 1 123 ? 10.692 0.316 4.061 1.00 93.19 123 THR A CA 1
ATOM 964 C C . THR A 1 123 ? 9.309 0.875 4.413 1.00 93.19 123 THR A C 1
ATOM 966 O O . THR A 1 123 ? 8.938 0.912 5.587 1.00 93.19 123 THR A O 1
ATOM 969 N N . LYS A 1 124 ? 8.512 1.291 3.415 1.00 91.94 124 LYS A N 1
ATOM 970 C CA . LYS A 1 124 ? 7.150 1.806 3.650 1.00 91.94 124 LYS A CA 1
ATOM 971 C C . LYS A 1 124 ? 6.192 0.706 4.111 1.00 91.94 124 LYS A C 1
ATOM 973 O O . LYS A 1 124 ? 5.425 0.935 5.040 1.00 91.94 124 LYS A O 1
ATOM 978 N N . MET A 1 125 ? 6.259 -0.479 3.504 1.00 92.50 125 MET A N 1
ATOM 979 C CA . MET A 1 125 ? 5.436 -1.630 3.897 1.00 92.50 125 MET A CA 1
ATOM 980 C C . MET A 1 125 ? 5.784 -2.138 5.302 1.00 92.50 125 MET A C 1
ATOM 982 O O . MET A 1 125 ? 4.890 -2.483 6.074 1.00 92.50 125 MET A O 1
ATOM 986 N N . ALA A 1 126 ? 7.069 -2.148 5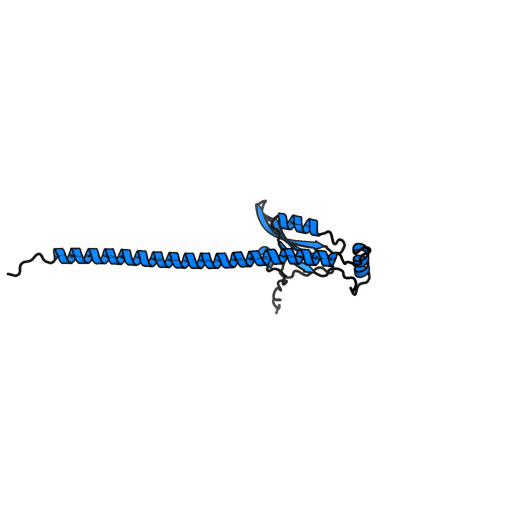.666 1.00 88.81 126 ALA A N 1
ATOM 987 C CA . ALA A 1 126 ? 7.518 -2.546 6.998 1.00 88.81 126 ALA A CA 1
ATOM 988 C C . ALA A 1 126 ? 7.013 -1.585 8.084 1.00 88.81 126 ALA A C 1
ATOM 990 O O . ALA A 1 126 ? 6.523 -2.035 9.120 1.00 88.81 126 ALA A O 1
ATOM 991 N N . ALA A 1 127 ? 7.080 -0.271 7.835 1.00 85.06 127 ALA A N 1
ATOM 992 C CA . ALA A 1 127 ? 6.543 0.734 8.753 1.00 85.06 127 ALA A CA 1
ATOM 993 C C . ALA A 1 127 ? 5.034 0.543 8.985 1.00 85.06 127 ALA A C 1
ATOM 995 O O . ALA A 1 127 ? 4.565 0.589 10.119 1.00 85.06 127 ALA A O 1
ATOM 996 N N . ASP A 1 128 ? 4.289 0.268 7.916 1.00 82.94 128 ASP A N 1
ATOM 997 C CA . ASP A 1 128 ? 2.851 0.016 7.970 1.00 82.94 128 ASP A CA 1
ATOM 998 C C . ASP A 1 128 ? 2.495 -1.272 8.735 1.00 82.94 128 ASP A C 1
ATOM 1000 O O . ASP A 1 128 ? 1.633 -1.266 9.615 1.00 82.94 128 ASP A O 1
ATOM 1004 N N . THR A 1 129 ? 3.229 -2.357 8.478 1.00 80.00 129 THR A N 1
ATOM 1005 C CA . THR A 1 129 ? 3.054 -3.634 9.190 1.00 80.00 129 THR A CA 1
ATOM 1006 C C . THR A 1 129 ? 3.343 -3.481 10.687 1.00 80.00 129 THR A C 1
ATOM 1008 O O . THR A 1 129 ? 2.615 -4.022 11.520 1.00 80.00 129 THR A O 1
ATOM 1011 N N . GLY A 1 130 ? 4.375 -2.708 11.043 1.00 79.19 130 GLY A N 1
ATOM 1012 C CA . GLY A 1 130 ? 4.691 -2.387 12.435 1.00 79.19 130 GLY A CA 1
ATOM 1013 C C . GLY A 1 130 ? 3.567 -1.612 13.126 1.00 79.19 130 GLY A C 1
ATOM 1014 O O . GLY A 1 130 ? 3.149 -1.987 14.219 1.00 79.19 130 GLY A O 1
ATOM 1015 N N . LEU A 1 131 ? 3.016 -0.589 12.463 1.00 78.25 131 LEU A N 1
ATOM 1016 C CA . LEU A 1 131 ? 1.872 0.171 12.981 1.00 78.25 131 LEU A CA 1
ATOM 1017 C C . LEU A 1 131 ? 0.634 -0.712 13.179 1.00 78.25 131 LEU A C 1
ATOM 1019 O O . LEU A 1 131 ? -0.046 -0.593 14.197 1.00 78.25 131 LEU A O 1
ATOM 1023 N N . GLN A 1 132 ? 0.350 -1.622 12.244 1.00 80.44 132 GLN A N 1
ATOM 1024 C CA . GLN A 1 132 ? -0.756 -2.571 12.390 1.00 80.44 132 GLN A CA 1
ATOM 1025 C C . GLN A 1 132 ? -0.585 -3.489 13.600 1.00 80.44 132 GLN A C 1
ATOM 1027 O O . GLN A 1 132 ? -1.558 -3.714 14.318 1.00 80.44 132 GLN A O 1
ATOM 1032 N N . ALA A 1 133 ? 0.626 -3.993 13.845 1.00 79.44 133 ALA A N 1
ATOM 1033 C CA . ALA A 1 133 ? 0.898 -4.831 15.009 1.00 79.44 133 ALA A CA 1
ATOM 1034 C C . ALA A 1 133 ? 0.611 -4.078 16.320 1.00 79.44 133 ALA A C 1
ATOM 1036 O O . ALA A 1 133 ? -0.072 -4.610 17.192 1.00 79.44 133 ALA A O 1
ATOM 1037 N N . THR A 1 134 ? 1.039 -2.815 16.422 1.00 83.88 134 THR A N 1
ATOM 1038 C CA . THR A 1 134 ? 0.755 -1.968 17.591 1.00 83.88 134 THR A CA 1
ATOM 1039 C C . THR A 1 134 ? -0.741 -1.703 17.771 1.00 83.88 134 THR A C 1
ATOM 1041 O O . THR A 1 134 ? -1.244 -1.752 18.891 1.00 83.88 134 THR A O 1
ATOM 1044 N N . ILE A 1 135 ? -1.478 -1.443 16.686 1.00 83.69 135 ILE A N 1
ATOM 1045 C CA . ILE A 1 135 ? -2.934 -1.233 16.750 1.00 83.69 135 ILE A CA 1
ATOM 1046 C C . ILE A 1 135 ? -3.644 -2.488 17.268 1.00 83.69 135 ILE A C 1
ATOM 1048 O O . ILE A 1 135 ? -4.580 -2.381 18.061 1.00 83.69 135 ILE A O 1
ATOM 1052 N N . GLU A 1 136 ? -3.227 -3.671 16.820 1.00 84.88 136 GLU A N 1
ATOM 1053 C CA . GLU A 1 136 ? -3.846 -4.930 17.237 1.00 84.88 136 GLU A CA 1
ATOM 1054 C C . GLU A 1 136 ? -3.559 -5.248 18.710 1.00 84.88 136 GLU A C 1
ATOM 1056 O O . GLU A 1 136 ? -4.465 -5.628 19.453 1.00 84.88 136 GLU A O 1
ATOM 1061 N N . GLU A 1 137 ? -2.330 -4.994 19.165 1.00 89.06 137 GLU A N 1
ATOM 1062 C CA . GLU A 1 137 ? -1.957 -5.100 20.577 1.00 89.06 137 GLU A CA 1
ATOM 1063 C C . GLU A 1 137 ? -2.825 -4.179 21.449 1.00 89.06 137 GLU A C 1
ATOM 1065 O O . GLU A 1 137 ? -3.466 -4.643 22.395 1.00 89.06 137 GLU A O 1
ATOM 1070 N N . GLN A 1 138 ? -2.954 -2.903 21.073 1.00 90.00 138 GLN A N 1
ATOM 1071 C CA . GLN A 1 138 ? -3.781 -1.934 21.800 1.00 90.00 138 GLN A CA 1
ATOM 1072 C C . GLN A 1 138 ? -5.264 -2.322 21.838 1.00 90.00 138 GLN A C 1
ATOM 1074 O O . GLN A 1 138 ? -5.927 -2.137 22.859 1.00 90.00 138 GLN A O 1
ATOM 1079 N N . LYS A 1 139 ? -5.811 -2.878 20.751 1.00 90.75 139 LYS A N 1
ATOM 1080 C CA . LYS A 1 139 ? -7.194 -3.380 20.742 1.00 90.75 139 LYS A CA 1
ATOM 1081 C C . LYS A 1 139 ? -7.382 -4.528 21.725 1.00 90.75 139 LYS A C 1
ATOM 1083 O O . LYS A 1 139 ? -8.344 -4.510 22.489 1.00 90.75 139 LYS A O 1
ATOM 1088 N N . SER A 1 140 ? -6.451 -5.481 21.744 1.00 90.69 140 SER A N 1
ATOM 1089 C CA . SER A 1 140 ? -6.510 -6.608 22.677 1.00 90.69 140 SER A CA 1
ATOM 1090 C C . SER A 1 140 ? -6.468 -6.146 24.140 1.00 90.69 140 SER A C 1
ATOM 1092 O O . SER A 1 140 ? -7.203 -6.666 24.984 1.00 90.69 140 SER A O 1
ATOM 1094 N N . GLU A 1 141 ? -5.683 -5.104 24.435 1.00 92.81 141 GLU A N 1
ATOM 1095 C CA . GLU A 1 141 ? -5.629 -4.488 25.758 1.00 92.81 141 GLU A CA 1
ATOM 1096 C C . GLU A 1 141 ? -6.948 -3.787 26.113 1.00 92.81 141 GLU A C 1
ATOM 1098 O O . GLU A 1 141 ? -7.478 -3.990 27.208 1.00 92.81 141 GLU A O 1
ATOM 1103 N N . ILE A 1 142 ? -7.525 -3.016 25.186 1.00 91.69 142 ILE A N 1
ATOM 1104 C CA . ILE A 1 142 ? -8.826 -2.358 25.378 1.00 91.69 142 ILE A CA 1
ATOM 1105 C C . ILE A 1 142 ? -9.919 -3.388 25.677 1.00 91.69 142 ILE A C 1
ATOM 1107 O O . ILE A 1 142 ? -10.713 -3.188 26.599 1.00 91.69 142 ILE A O 1
ATOM 1111 N N . ASP A 1 143 ? -9.960 -4.496 24.941 1.00 92.75 143 ASP A N 1
ATOM 1112 C CA . ASP A 1 143 ? -10.961 -5.541 25.145 1.00 92.75 143 ASP A CA 1
ATOM 1113 C C . ASP A 1 143 ? -10.769 -6.256 26.490 1.00 92.75 143 ASP A C 1
ATOM 1115 O O . ASP A 1 143 ? -11.740 -6.484 27.219 1.00 92.75 143 ASP A O 1
ATOM 1119 N N . ALA A 1 144 ? -9.521 -6.511 26.896 1.00 93.38 144 ALA A N 1
ATOM 1120 C CA . ALA A 1 144 ? -9.214 -7.046 28.220 1.00 93.38 144 ALA A CA 1
ATOM 1121 C C . ALA A 1 144 ? -9.625 -6.082 29.350 1.00 93.38 144 ALA A C 1
ATOM 1123 O O . ALA A 1 144 ? -10.167 -6.512 30.374 1.00 93.38 144 ALA A O 1
ATOM 1124 N N . LEU A 1 145 ? -9.402 -4.776 29.179 1.00 93.94 145 LEU A N 1
ATOM 1125 C CA . LEU A 1 145 ? -9.821 -3.752 30.140 1.00 93.94 145 LEU A CA 1
ATOM 1126 C C . LEU A 1 145 ? -11.346 -3.641 30.224 1.00 93.94 145 LEU A C 1
ATOM 1128 O O . LEU A 1 145 ? -11.890 -3.562 31.326 1.00 93.94 145 LEU A O 1
ATOM 1132 N N . ARG A 1 146 ? -12.050 -3.706 29.089 1.00 93.81 146 ARG A N 1
ATOM 1133 C CA . ARG A 1 146 ? -13.520 -3.736 29.045 1.00 93.81 146 ARG A CA 1
ATOM 1134 C C . ARG A 1 146 ? -14.085 -4.957 29.763 1.00 93.81 146 ARG A C 1
ATOM 1136 O O . ARG A 1 146 ? -15.005 -4.809 30.564 1.00 93.81 146 ARG A O 1
ATOM 1143 N N . ALA A 1 147 ? -13.502 -6.137 29.550 1.00 93.31 147 ALA A N 1
ATOM 1144 C CA . ALA A 1 147 ? -13.904 -7.355 30.251 1.00 93.31 147 ALA A CA 1
ATOM 1145 C C . ALA A 1 147 ? -13.68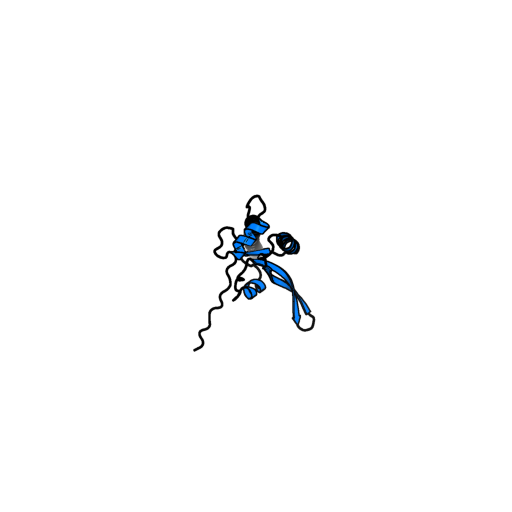9 -7.243 31.773 1.00 93.31 147 ALA A C 1
ATOM 1147 O O . ALA A 1 147 ? -14.566 -7.612 32.556 1.00 93.31 147 ALA A O 1
ATOM 1148 N N . LYS A 1 148 ? -12.555 -6.673 32.208 1.00 92.94 148 LYS A N 1
ATOM 1149 C CA . LYS A 1 148 ? -12.281 -6.415 33.633 1.00 92.94 148 LYS A CA 1
ATOM 1150 C C . LYS A 1 148 ? -13.264 -5.417 34.243 1.00 92.94 148 LYS A C 1
ATOM 1152 O O . LYS A 1 148 ? -13.719 -5.636 35.363 1.00 92.94 148 LYS A O 1
ATOM 1157 N N . LEU A 1 149 ? -13.601 -4.341 33.531 1.00 91.06 149 LEU A N 1
ATOM 1158 C CA . LEU A 1 149 ? -14.594 -3.366 33.990 1.00 91.06 149 LEU A CA 1
ATOM 1159 C C . LEU A 1 149 ? -15.970 -4.014 34.155 1.00 91.06 149 LEU A C 1
ATOM 1161 O O . LEU A 1 149 ? -16.559 -3.883 35.224 1.00 91.06 149 LEU A O 1
ATOM 1165 N N . ALA A 1 150 ? -16.423 -4.788 33.167 1.00 92.75 150 ALA A N 1
ATOM 1166 C CA . ALA A 1 150 ? -17.691 -5.510 33.246 1.00 92.75 150 ALA A CA 1
ATOM 1167 C C . ALA A 1 150 ? -17.736 -6.482 34.443 1.00 92.75 150 ALA A C 1
ATOM 1169 O O . ALA A 1 150 ? -18.726 -6.524 35.173 1.00 92.75 150 ALA A O 1
ATOM 1170 N N . ALA A 1 151 ? -16.645 -7.212 34.702 1.00 91.75 151 ALA A N 1
ATOM 1171 C CA . ALA A 1 151 ? -16.540 -8.105 35.859 1.00 91.75 151 ALA A CA 1
ATOM 1172 C C . ALA A 1 151 ? -16.527 -7.350 37.203 1.00 91.75 151 ALA A C 1
ATOM 1174 O O . ALA A 1 151 ? -17.109 -7.797 38.189 1.00 91.75 151 ALA A O 1
ATOM 1175 N N . LEU A 1 152 ? -15.875 -6.186 37.278 1.00 91.25 152 LEU A N 1
ATOM 1176 C CA . LEU A 1 152 ? -15.898 -5.363 38.490 1.00 91.25 152 LEU A CA 1
ATOM 1177 C C . LEU A 1 152 ? -17.276 -4.742 38.735 1.00 91.25 152 LEU A C 1
ATOM 1179 O O . LEU A 1 152 ? -17.689 -4.607 39.889 1.00 91.25 152 LEU A O 1
ATOM 1183 N N . GLU A 1 153 ? -17.984 -4.355 37.677 1.00 90.81 153 GLU A N 1
ATOM 1184 C CA . GLU A 1 153 ? -19.347 -3.836 37.766 1.00 90.81 153 GLU A CA 1
ATOM 1185 C C . GLU A 1 153 ? -20.336 -4.906 38.232 1.00 90.81 153 GLU A C 1
ATOM 1187 O O . GLU A 1 153 ? -21.135 -4.617 39.126 1.00 90.81 153 GLU A O 1
ATOM 1192 N N . SER A 1 154 ? -20.232 -6.147 37.742 1.00 85.62 154 SER A N 1
ATOM 1193 C CA . SER A 1 154 ? -21.070 -7.252 38.227 1.00 85.62 154 SER A CA 1
ATOM 1194 C C . SER A 1 154 ? -20.811 -7.554 39.706 1.00 85.62 154 SER A C 1
ATOM 1196 O O . SER A 1 154 ? -21.752 -7.609 40.494 1.00 85.62 154 SER A O 1
ATOM 1198 N N . VAL A 1 155 ? -19.544 -7.614 40.134 1.00 88.81 155 VAL A N 1
ATOM 1199 C CA . VAL A 1 155 ? -19.190 -7.821 41.550 1.00 88.81 155 VAL A CA 1
ATOM 1200 C C . VAL A 1 155 ? -19.696 -6.674 42.431 1.00 88.81 155 VAL A C 1
ATOM 1202 O O . VAL A 1 155 ? -20.149 -6.898 43.556 1.00 88.81 155 VAL A O 1
ATOM 1205 N N . LYS A 1 156 ? -19.640 -5.423 41.955 1.00 87.31 156 LYS A N 1
ATOM 1206 C CA . LYS A 1 156 ? -20.210 -4.278 42.684 1.00 87.31 156 LYS A CA 1
ATOM 1207 C C . LYS A 1 156 ? -21.733 -4.371 42.784 1.00 87.31 156 LYS A C 1
ATOM 1209 O O . LYS A 1 156 ? -22.272 -4.033 43.839 1.00 87.31 156 LYS A O 1
ATOM 1214 N N . ALA A 1 157 ? -22.417 -4.811 41.729 1.00 83.81 157 ALA A N 1
ATOM 1215 C CA . ALA A 1 157 ? -23.862 -5.018 41.740 1.00 83.81 157 ALA A CA 1
ATOM 1216 C C . ALA A 1 157 ? -24.260 -6.126 42.731 1.00 83.81 157 ALA A C 1
ATOM 1218 O O . ALA A 1 157 ? -25.091 -5.880 43.604 1.00 83.81 157 ALA A O 1
ATOM 1219 N N . GLU A 1 158 ? -23.581 -7.276 42.699 1.00 81.69 158 GLU A N 1
ATOM 1220 C CA . GLU A 1 158 ? -23.794 -8.382 43.643 1.00 81.69 158 GLU A CA 1
ATOM 1221 C C . GLU A 1 158 ? -23.542 -7.964 45.096 1.00 81.69 158 GLU A C 1
ATOM 1223 O O . GLU A 1 158 ? -24.319 -8.293 45.994 1.00 81.69 158 GLU A O 1
ATOM 1228 N N . LYS A 1 159 ? -22.471 -7.199 45.355 1.00 83.00 159 LYS A N 1
ATOM 1229 C CA . LYS A 1 159 ? -22.201 -6.660 46.697 1.00 83.00 159 LYS A CA 1
ATOM 1230 C C . LYS A 1 159 ? -23.313 -5.723 47.163 1.00 83.00 159 LYS A C 1
ATOM 1232 O O . LYS A 1 159 ? -23.730 -5.827 48.313 1.00 83.00 159 LYS A O 1
ATOM 1237 N N . LYS A 1 160 ? -23.816 -4.837 46.296 1.00 82.69 160 LYS A N 1
ATOM 1238 C CA . LYS A 1 160 ? -24.947 -3.955 46.631 1.00 82.69 160 LYS A CA 1
ATOM 1239 C C . LYS A 1 160 ? -26.218 -4.748 46.937 1.00 82.69 160 LYS A C 1
ATOM 1241 O O . LYS A 1 160 ? -26.916 -4.404 47.885 1.00 82.69 160 LYS A O 1
ATOM 1246 N N . GLU A 1 161 ? -26.516 -5.799 46.177 1.00 78.56 161 GLU A N 1
ATOM 1247 C CA . GLU A 1 161 ? -27.663 -6.668 46.465 1.00 78.56 161 GLU A CA 1
ATOM 1248 C C . GLU A 1 161 ? -27.505 -7.429 47.782 1.00 78.56 161 GLU A C 1
ATOM 1250 O O . GLU A 1 161 ? -28.448 -7.487 48.570 1.00 78.56 161 GLU A O 1
ATOM 1255 N N . ARG A 1 162 ? -26.308 -7.956 48.066 1.00 79.25 162 ARG A N 1
ATOM 1256 C CA . ARG A 1 162 ? -26.015 -8.622 49.343 1.00 79.25 162 ARG A CA 1
ATOM 1257 C C . ARG A 1 162 ? -26.194 -7.692 50.539 1.00 79.25 162 ARG A C 1
ATOM 1259 O O . ARG A 1 162 ? -26.812 -8.100 51.515 1.00 79.25 162 ARG A O 1
ATOM 1266 N N . VAL A 1 163 ? -25.703 -6.452 50.456 1.00 78.31 163 VAL A N 1
ATOM 1267 C CA . VAL A 1 163 ? -25.878 -5.453 51.526 1.00 78.31 163 VAL A CA 1
ATOM 1268 C C . VAL A 1 163 ? -27.362 -5.162 51.755 1.00 78.31 163 VAL A C 1
ATOM 1270 O O . VAL A 1 163 ? -27.825 -5.283 52.883 1.00 78.31 163 VAL A O 1
ATOM 1273 N N . LYS A 1 164 ? -28.135 -4.907 50.689 1.00 77.38 164 LYS A N 1
ATOM 1274 C CA . LYS A 1 164 ? -29.588 -4.689 50.805 1.00 77.38 164 LYS A CA 1
ATOM 1275 C C . LYS A 1 164 ? -30.321 -5.879 51.424 1.00 77.38 164 LYS A C 1
ATOM 1277 O O . LYS A 1 164 ? -31.274 -5.690 52.173 1.00 77.38 164 LYS A O 1
ATOM 1282 N N . LYS A 1 165 ? -29.919 -7.109 51.087 1.00 72.81 165 LYS A N 1
ATOM 1283 C CA . LYS A 1 165 ? -30.536 -8.322 51.638 1.00 72.81 165 LYS A CA 1
ATOM 1284 C C . LYS A 1 165 ? -30.230 -8.485 53.129 1.00 72.81 165 LYS A C 1
ATOM 1286 O O . LYS A 1 165 ? -31.130 -8.848 53.877 1.00 72.81 165 LYS A O 1
ATOM 1291 N N . ASN A 1 166 ? -29.001 -8.190 53.549 1.00 70.62 166 ASN A N 1
ATOM 1292 C CA . ASN A 1 166 ? -28.608 -8.260 54.955 1.00 70.62 166 ASN A CA 1
ATOM 1293 C C . ASN A 1 166 ? -29.294 -7.176 55.803 1.00 70.62 166 ASN A C 1
ATOM 1295 O O . ASN A 1 166 ? -29.838 -7.508 56.848 1.00 70.62 166 ASN A O 1
ATOM 1299 N N . GLU A 1 167 ? -29.372 -5.926 55.328 1.00 65.62 167 GLU A N 1
ATOM 1300 C CA . GLU A 1 167 ? -30.084 -4.844 56.039 1.00 65.62 167 GLU A CA 1
ATOM 1301 C C . GLU A 1 167 ? -31.567 -5.175 56.276 1.00 65.62 167 GLU A C 1
ATOM 1303 O O . GLU A 1 167 ? -32.139 -4.828 57.311 1.00 65.62 167 GLU A O 1
ATOM 1308 N N . LYS A 1 168 ? -32.197 -5.875 55.325 1.00 65.94 168 LYS A N 1
ATOM 1309 C CA . LYS A 1 168 ? -33.603 -6.284 55.421 1.00 65.94 168 LYS A CA 1
ATOM 1310 C C . LYS A 1 168 ? -33.832 -7.405 56.445 1.00 65.94 168 LYS A C 1
ATOM 1312 O O . LYS A 1 168 ? -34.865 -7.424 57.099 1.00 65.94 168 LYS A O 1
ATOM 1317 N N . LEU A 1 169 ? -32.868 -8.315 56.598 1.00 61.41 169 LEU A N 1
ATOM 1318 C CA . LEU A 1 169 ? -32.924 -9.395 57.591 1.00 61.41 169 LEU A CA 1
ATOM 1319 C C . LEU A 1 169 ? -32.722 -8.862 59.019 1.00 61.41 169 LEU A C 1
ATOM 1321 O O . LEU A 1 169 ? -33.447 -9.263 59.924 1.00 61.41 169 LEU A O 1
ATOM 1325 N N . GLU A 1 170 ? -31.815 -7.901 59.213 1.00 60.66 170 GLU A N 1
ATOM 1326 C CA . GLU A 1 170 ? -31.578 -7.285 60.530 1.00 60.66 170 GLU A CA 1
ATOM 1327 C C . GLU A 1 170 ? -32.783 -6.464 61.031 1.00 60.66 170 GLU A C 1
ATOM 1329 O O . GLU A 1 170 ? -33.065 -6.432 62.230 1.00 60.66 170 GLU A O 1
ATOM 1334 N N . THR A 1 171 ? -33.546 -5.839 60.127 1.00 58.09 171 THR A N 1
ATOM 1335 C CA . THR A 1 171 ? -34.777 -5.104 60.485 1.00 58.09 171 THR A CA 1
ATOM 1336 C C . THR A 1 171 ? -35.972 -6.017 60.778 1.00 58.09 171 THR A C 1
ATOM 1338 O O . THR A 1 171 ? -36.856 -5.644 61.552 1.00 58.09 171 THR A O 1
ATOM 1341 N N . GLU A 1 172 ? -36.012 -7.219 60.201 1.00 55.81 172 GLU A N 1
ATOM 1342 C CA . GLU A 1 172 ? -37.033 -8.226 60.515 1.00 55.81 172 GLU A CA 1
ATOM 1343 C C . GLU A 1 172 ? -36.746 -8.921 61.861 1.00 55.81 172 GLU A C 1
ATOM 1345 O O . GLU A 1 172 ? -37.670 -9.119 62.655 1.00 55.81 172 GLU A O 1
ATOM 1350 N N . GLU A 1 173 ? -35.477 -9.190 62.192 1.00 57.81 173 GLU A N 1
ATOM 1351 C CA . GLU A 1 173 ? -35.089 -9.742 63.500 1.00 57.81 173 GLU A CA 1
ATOM 1352 C C . GLU A 1 173 ? -35.294 -8.750 64.660 1.00 57.81 173 GLU A C 1
ATOM 1354 O O . GLU A 1 173 ? -35.703 -9.162 65.749 1.00 57.81 173 GLU A O 1
ATOM 1359 N N . SER A 1 174 ? -35.109 -7.438 64.445 1.00 53.12 174 SER A N 1
ATOM 1360 C CA . SER A 1 174 ? -35.363 -6.443 65.501 1.00 53.12 174 SER A CA 1
ATOM 1361 C C . SER A 1 174 ? -36.854 -6.257 65.813 1.00 53.12 174 SER A C 1
ATOM 1363 O O . SER A 1 174 ? -37.200 -5.902 66.938 1.00 53.12 174 SER A O 1
ATOM 13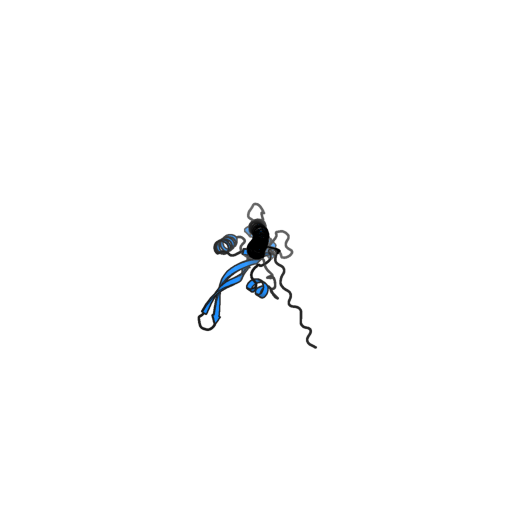65 N N . ASN A 1 175 ? 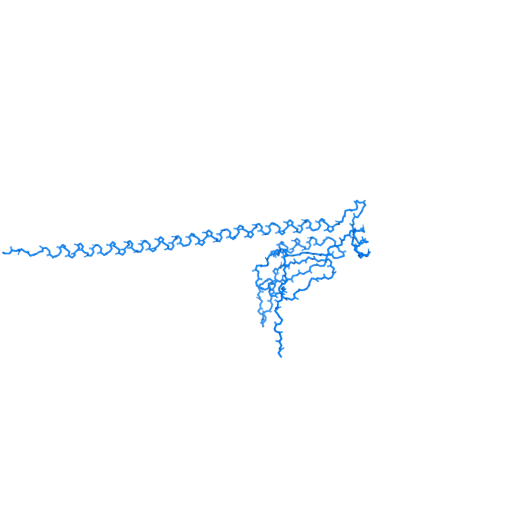-37.745 -6.510 64.848 1.00 54.19 175 ASN A N 1
ATOM 1366 C CA . ASN A 1 175 ? -39.198 -6.420 65.039 1.00 54.19 175 ASN A CA 1
ATOM 1367 C C . ASN A 1 175 ? -39.828 -7.723 65.569 1.00 54.19 175 ASN A C 1
ATOM 1369 O O . ASN A 1 175 ? -40.906 -7.676 66.159 1.00 54.19 175 ASN A O 1
ATOM 1373 N N . GLY A 1 176 ? -39.168 -8.876 65.408 1.00 50.47 176 GLY A N 1
ATOM 1374 C CA . GLY A 1 176 ? -39.6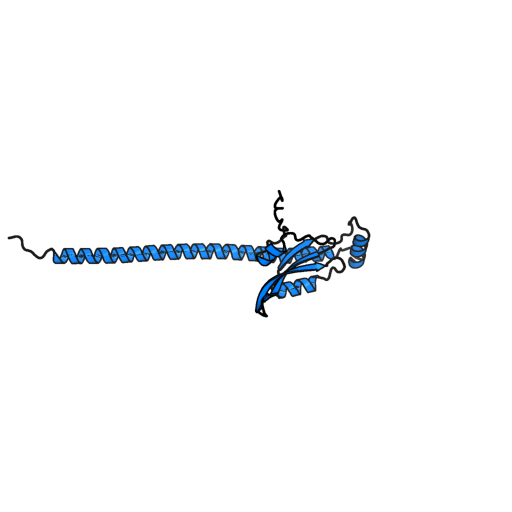51 -10.176 65.899 1.00 50.47 176 GLY A CA 1
ATOM 1375 C C . GLY A 1 176 ? -39.416 -10.452 67.394 1.00 50.47 176 GLY A C 1
ATOM 1376 O O . GLY A 1 176 ? -39.974 -11.405 67.931 1.00 50.47 176 GLY A O 1
ATOM 1377 N N . SER A 1 177 ? -38.617 -9.630 68.082 1.00 49.19 177 SER A N 1
ATOM 1378 C CA . SER A 1 177 ? -38.211 -9.833 69.489 1.00 49.19 177 SER A CA 1
ATOM 1379 C C . SER A 1 177 ? -39.183 -9.231 70.528 1.00 49.19 177 SER A C 1
ATOM 1381 O O . SER A 1 177 ? -38.960 -9.319 71.734 1.00 49.19 177 SER A O 1
ATOM 1383 N N . LEU A 1 178 ? -40.289 -8.616 70.094 1.00 47.84 178 LEU A N 1
ATOM 1384 C CA . LEU A 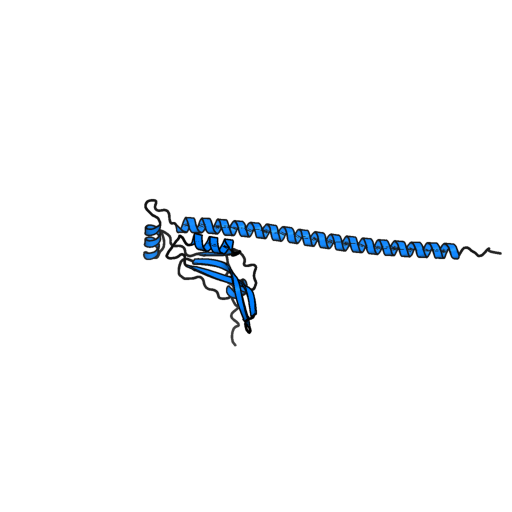1 178 ? -41.135 -7.770 70.952 1.00 47.84 178 LEU A CA 1
ATOM 1385 C C . LEU A 1 178 ? -42.335 -8.472 71.617 1.00 47.84 178 LEU A C 1
ATOM 1387 O O . LEU A 1 178 ? -43.318 -7.809 71.944 1.00 47.84 178 LEU A O 1
ATOM 1391 N N . TYR A 1 179 ? -42.261 -9.782 71.870 1.00 55.75 179 TYR A N 1
ATOM 1392 C CA . TYR A 1 179 ? -43.241 -10.466 72.724 1.00 55.75 179 TYR A CA 1
ATOM 1393 C C . TYR A 1 179 ? -42.572 -11.092 73.957 1.00 55.75 179 TYR A C 1
ATOM 1395 O O . TYR A 1 179 ? -41.735 -11.988 73.804 1.00 55.7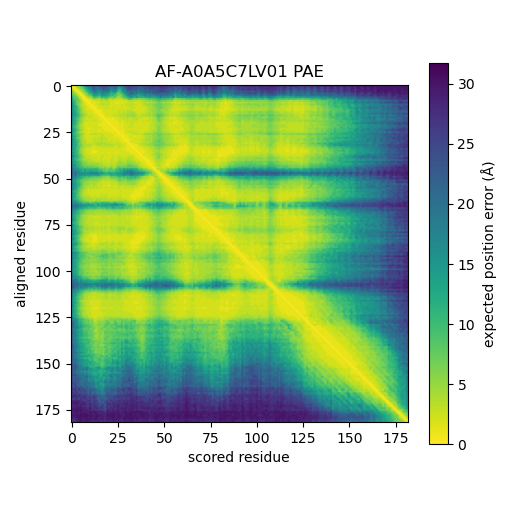5 179 TYR A O 1
ATOM 1403 N N . PRO A 1 180 ? -42.933 -10.658 75.184 1.00 51.06 180 PRO A N 1
ATOM 1404 C CA . PRO A 1 180 ? -42.507 -11.336 76.395 1.00 51.06 180 PRO A CA 1
ATOM 1405 C C . PRO A 1 180 ? -43.179 -12.709 76.455 1.00 51.06 180 PRO A C 1
ATOM 1407 O O . PRO A 1 180 ? -44.382 -12.832 76.230 1.00 51.06 180 PRO A O 1
ATOM 1410 N N . LYS A 1 181 ? -42.390 -13.744 76.747 1.00 51.00 181 LYS A N 1
ATOM 1411 C CA . LYS A 1 181 ? -42.922 -15.055 77.121 1.00 51.00 181 LYS A CA 1
ATOM 1412 C C . LYS A 1 181 ? -43.496 -14.938 78.533 1.00 51.00 181 LYS A C 1
ATOM 1414 O O . LYS A 1 181 ? -42.731 -14.674 79.460 1.00 51.00 181 LYS A O 1
ATOM 1419 N N . GLU A 1 182 ? -44.814 -15.075 78.640 1.00 55.12 182 GLU A N 1
ATOM 1420 C CA . GLU A 1 182 ? -45.531 -15.315 79.902 1.00 55.12 182 GLU A CA 1
ATOM 1421 C C . GLU A 1 182 ? -45.202 -16.698 80.478 1.00 55.12 182 GLU A C 1
ATOM 1423 O O . GLU A 1 182 ? -44.986 -17.644 79.679 1.00 55.12 182 GLU A O 1
#

Sequence (182 aa):
MTETKTAHVFETMVKPTHPEIIAALTNWKPPKGAYILLEQPVLHIVSEGERRWGMGLVTYNAESRAEVMGWVENSLGKGGRVLHYGNFPSLQDRRPSRVEKAMLYGGSKGANPWDTLARNLDTKMAADTGLQATIEEQKSEIDALRAKLAALESVKAEKKERVKKNEKLETEESNGSLYPKE